Protein AF-A0A8H7LQS1-F1 (afdb_monomer_lite)

Structure (mmCIF, N/CA/C/O backbone):
data_AF-A0A8H7LQS1-F1
#
_entry.id   AF-A0A8H7LQS1-F1
#
loop_
_atom_site.group_PDB
_atom_site.id
_atom_site.type_symbol
_atom_site.label_atom_id
_atom_site.label_alt_id
_atom_site.label_comp_id
_atom_site.label_asym_id
_atom_site.label_entity_id
_atom_site.label_seq_id
_atom_site.pdbx_PDB_ins_code
_atom_site.Cartn_x
_atom_site.Cartn_y
_atom_site.Cartn_z
_atom_site.occupancy
_atom_site.B_iso_or_equiv
_atom_site.auth_seq_id
_atom_site.auth_comp_id
_atom_site.auth_asym_id
_atom_site.auth_atom_id
_atom_site.pdbx_PDB_model_num
ATOM 1 N N . MET A 1 1 ? 7.421 11.935 -12.162 1.00 39.06 1 MET A N 1
ATOM 2 C CA . MET A 1 1 ? 8.265 10.847 -12.706 1.00 39.06 1 MET A CA 1
ATOM 3 C C . MET A 1 1 ? 9.188 10.389 -11.593 1.00 39.06 1 MET A C 1
ATOM 5 O O . MET A 1 1 ? 10.103 11.119 -11.240 1.00 39.06 1 MET A O 1
ATOM 9 N N . SER A 1 2 ? 8.884 9.274 -10.930 1.00 47.22 2 SER A N 1
ATOM 10 C CA . SER A 1 2 ? 9.650 8.877 -9.751 1.00 47.22 2 SER A CA 1
ATOM 11 C C . SER A 1 2 ? 11.017 8.318 -10.162 1.00 47.22 2 SER A C 1
ATOM 13 O O . SER A 1 2 ? 11.122 7.217 -10.706 1.00 47.22 2 SER A O 1
ATOM 15 N N . ILE A 1 3 ? 12.066 9.078 -9.827 1.00 64.94 3 ILE A N 1
ATOM 16 C CA . ILE A 1 3 ? 13.498 8.713 -9.895 1.00 64.94 3 ILE A CA 1
ATOM 17 C C . ILE A 1 3 ? 13.810 7.505 -8.979 1.00 64.94 3 ILE A C 1
ATOM 19 O O . ILE A 1 3 ? 14.935 7.027 -8.903 1.00 64.94 3 ILE A O 1
ATOM 23 N N . ILE A 1 4 ? 12.797 6.974 -8.284 1.00 75.31 4 ILE A N 1
ATOM 24 C CA . ILE A 1 4 ? 12.916 5.848 -7.370 1.00 75.31 4 ILE A CA 1
ATOM 25 C C . ILE A 1 4 ? 13.538 4.654 -8.095 1.00 75.31 4 ILE A C 1
ATOM 27 O O . ILE A 1 4 ? 13.058 4.212 -9.150 1.00 75.31 4 ILE A O 1
ATOM 31 N N . SER A 1 5 ? 14.613 4.151 -7.496 1.00 84.31 5 SER A N 1
ATOM 32 C CA . SER A 1 5 ? 15.393 3.044 -8.016 1.00 84.31 5 SER A CA 1
ATOM 33 C C . SER A 1 5 ? 14.578 1.738 -8.032 1.00 84.31 5 SER A C 1
ATOM 35 O O . SER A 1 5 ? 13.686 1.545 -7.198 1.00 84.31 5 SER A O 1
ATOM 37 N N . PRO A 1 6 ? 14.866 0.814 -8.966 1.00 84.62 6 PRO A N 1
ATOM 38 C CA . PRO A 1 6 ? 14.280 -0.527 -8.981 1.00 84.62 6 PRO A CA 1
ATOM 39 C C . PRO A 1 6 ? 14.417 -1.267 -7.642 1.00 84.62 6 PRO A C 1
ATOM 41 O O . PRO A 1 6 ? 13.468 -1.905 -7.196 1.00 84.62 6 PRO A O 1
ATOM 44 N N . GLN A 1 7 ? 15.553 -1.111 -6.953 1.00 87.94 7 GLN A N 1
ATOM 45 C CA . GLN A 1 7 ? 15.808 -1.733 -5.650 1.00 87.94 7 GLN A CA 1
ATOM 46 C C . GLN A 1 7 ? 14.856 -1.218 -4.570 1.00 87.94 7 GLN A C 1
ATOM 48 O O . GLN A 1 7 ? 14.341 -2.003 -3.779 1.00 87.94 7 GLN A O 1
ATOM 53 N N . ALA A 1 8 ? 14.590 0.091 -4.545 1.00 88.88 8 ALA A N 1
ATOM 54 C CA . ALA A 1 8 ? 13.647 0.668 -3.592 1.00 88.88 8 ALA A CA 1
ATOM 55 C C . ALA A 1 8 ? 12.218 0.157 -3.838 1.00 88.88 8 ALA A C 1
ATOM 57 O O . ALA A 1 8 ? 11.484 -0.110 -2.891 1.00 88.88 8 ALA A O 1
ATOM 58 N N . MET A 1 9 ? 11.840 -0.049 -5.103 1.00 88.81 9 MET A N 1
ATOM 59 C CA . MET A 1 9 ? 10.542 -0.635 -5.456 1.00 88.81 9 MET A CA 1
ATOM 60 C C . MET A 1 9 ? 10.454 -2.118 -5.087 1.00 88.81 9 MET A C 1
ATOM 62 O O . MET A 1 9 ? 9.400 -2.564 -4.644 1.00 88.81 9 MET A O 1
ATOM 66 N N . LEU A 1 10 ? 11.555 -2.870 -5.195 1.00 90.06 10 LEU A N 1
ATOM 67 C CA . LEU A 1 10 ? 11.621 -4.260 -4.734 1.00 90.06 10 LEU A CA 1
ATOM 68 C C . LEU A 1 10 ? 11.495 -4.370 -3.214 1.00 90.06 10 LEU A C 1
ATOM 70 O O . LEU A 1 10 ? 10.744 -5.207 -2.712 1.00 90.06 10 LEU A O 1
ATOM 74 N N . LEU A 1 11 ? 12.221 -3.520 -2.483 1.00 93.19 11 LEU A N 1
ATOM 75 C CA . LEU A 1 11 ? 12.114 -3.438 -1.030 1.00 93.19 11 LEU A CA 1
ATOM 76 C C . LEU A 1 11 ? 10.668 -3.155 -0.632 1.00 93.19 11 LEU A C 1
ATOM 78 O O . LEU A 1 11 ? 10.112 -3.849 0.215 1.00 93.19 11 LEU A O 1
ATOM 82 N N . TRP A 1 12 ? 10.041 -2.186 -1.293 1.00 92.12 12 TRP A N 1
ATOM 83 C CA . TRP A 1 12 ? 8.663 -1.834 -1.010 1.00 92.12 12 TRP A CA 1
ATOM 84 C C . TRP A 1 12 ? 7.689 -2.975 -1.320 1.00 92.12 12 TRP A C 1
ATOM 86 O O . TRP A 1 12 ? 6.880 -3.320 -0.466 1.00 92.12 12 TRP A O 1
ATOM 96 N N . ALA A 1 13 ? 7.846 -3.656 -2.457 1.00 93.31 13 ALA A N 1
ATOM 97 C CA . ALA A 1 13 ? 7.068 -4.852 -2.779 1.00 93.31 13 ALA A CA 1
ATOM 98 C C . ALA A 1 13 ? 7.235 -5.965 -1.728 1.00 93.31 13 ALA A C 1
ATOM 100 O O . ALA A 1 13 ? 6.267 -6.641 -1.376 1.00 93.31 13 ALA A O 1
ATOM 101 N N . THR A 1 14 ? 8.444 -6.135 -1.189 1.00 94.06 14 THR A N 1
ATOM 102 C CA . THR A 1 14 ? 8.754 -7.152 -0.170 1.00 94.06 14 THR A CA 1
ATOM 103 C C . THR A 1 14 ? 8.103 -6.813 1.170 1.00 94.06 14 THR A C 1
ATOM 105 O O . THR A 1 14 ? 7.466 -7.671 1.786 1.00 94.06 14 THR A O 1
ATOM 108 N N . LEU A 1 15 ? 8.211 -5.554 1.606 1.00 93.19 15 LEU A N 1
ATOM 109 C CA . LEU A 1 15 ? 7.576 -5.060 2.829 1.00 93.19 15 LEU A CA 1
ATOM 110 C C . LEU A 1 15 ? 6.050 -5.160 2.738 1.00 93.19 15 LEU A C 1
ATOM 112 O O . LEU A 1 15 ? 5.424 -5.721 3.636 1.00 93.19 15 LEU A O 1
ATOM 116 N N . SER A 1 16 ? 5.453 -4.713 1.631 1.00 92.81 16 SER A N 1
ATOM 117 C CA . SER A 1 16 ? 4.006 -4.806 1.411 1.00 92.81 16 SER A CA 1
ATOM 118 C C . SER A 1 16 ? 3.518 -6.256 1.348 1.00 92.81 16 SER A C 1
ATOM 120 O O . SER A 1 16 ? 2.480 -6.580 1.922 1.00 92.81 16 SER A O 1
ATOM 122 N N . SER A 1 17 ? 4.272 -7.155 0.709 1.00 93.38 17 SER A N 1
ATOM 123 C CA . SER A 1 17 ? 3.919 -8.582 0.661 1.00 93.38 17 SER A CA 1
ATOM 124 C C . SER A 1 17 ? 3.991 -9.230 2.045 1.00 93.38 17 SER A C 1
ATOM 126 O O . SER A 1 17 ? 3.116 -10.012 2.414 1.00 93.38 17 SER A O 1
ATOM 128 N N . THR A 1 18 ? 4.996 -8.866 2.843 1.00 93.19 18 THR A N 1
ATOM 129 C CA . THR A 1 18 ? 5.129 -9.337 4.229 1.00 93.19 18 THR A CA 1
ATOM 130 C C . THR A 1 18 ? 3.977 -8.823 5.092 1.00 93.19 18 THR A C 1
ATOM 132 O O . THR A 1 18 ? 3.406 -9.594 5.862 1.00 93.19 18 THR A O 1
ATOM 135 N N . LEU A 1 19 ? 3.573 -7.559 4.914 1.00 90.50 19 LEU A N 1
ATOM 136 C CA . LEU A 1 19 ? 2.414 -6.975 5.591 1.00 90.50 19 LEU A CA 1
ATOM 137 C C . LEU A 1 19 ? 1.115 -7.709 5.233 1.00 90.50 19 LEU A C 1
ATOM 139 O O . LEU A 1 19 ? 0.310 -7.983 6.119 1.00 90.50 19 LEU A O 1
ATOM 143 N N . LEU A 1 20 ? 0.924 -8.082 3.965 1.00 91.62 20 LEU A N 1
ATOM 144 C CA . LEU A 1 20 ? -0.235 -8.869 3.538 1.00 91.62 20 LEU A CA 1
ATOM 145 C C . LEU A 1 20 ? -0.258 -10.255 4.195 1.00 91.62 20 LEU A C 1
ATOM 147 O O . LEU A 1 20 ? -1.299 -10.681 4.694 1.00 91.62 20 LEU A O 1
ATOM 151 N N . LEU A 1 21 ? 0.882 -10.951 4.228 1.00 93.00 21 LEU A N 1
ATOM 152 C CA . LEU A 1 21 ? 0.992 -12.252 4.895 1.00 93.00 21 LEU A CA 1
ATOM 153 C C . LEU A 1 21 ? 0.711 -12.137 6.394 1.00 93.00 21 LEU A C 1
ATOM 155 O O . LEU A 1 21 ? -0.066 -12.924 6.938 1.00 93.00 21 LEU A O 1
ATOM 159 N N . PHE A 1 22 ? 1.294 -11.127 7.041 1.00 91.81 22 PHE A N 1
ATOM 160 C CA . PHE A 1 22 ? 1.037 -10.819 8.441 1.00 91.81 22 PHE A CA 1
ATOM 161 C C . PHE A 1 22 ? -0.450 -10.550 8.687 1.00 91.81 22 PHE A C 1
ATOM 163 O O . PHE A 1 22 ? -1.022 -11.145 9.596 1.00 91.81 22 PHE A O 1
ATOM 170 N N . LEU A 1 23 ? -1.095 -9.729 7.852 1.00 88.88 23 LEU A N 1
ATOM 171 C CA . LEU A 1 23 ? -2.518 -9.408 7.953 1.00 88.88 23 LEU A CA 1
ATOM 172 C C . LEU A 1 23 ? -3.378 -10.675 7.848 1.00 88.88 23 LEU A C 1
ATOM 174 O O . LEU A 1 23 ? -4.197 -10.940 8.726 1.00 88.88 23 LEU A O 1
ATOM 178 N N . VAL A 1 24 ? -3.164 -11.499 6.819 1.00 88.94 24 VAL A N 1
ATOM 179 C CA . VAL A 1 24 ? -3.919 -12.750 6.624 1.00 88.94 24 VAL A CA 1
ATOM 180 C C . VAL A 1 24 ? -3.724 -13.700 7.807 1.00 88.94 24 VAL A C 1
ATOM 182 O O . VAL A 1 24 ? -4.696 -14.263 8.321 1.00 88.94 24 VAL A O 1
ATOM 185 N N . GLN A 1 25 ? -2.486 -13.858 8.278 1.00 90.31 25 GLN A N 1
ATOM 186 C CA . GLN A 1 25 ? -2.182 -14.695 9.434 1.00 90.31 25 GLN A CA 1
ATOM 187 C C . GLN A 1 25 ? -2.828 -14.154 10.714 1.00 90.31 25 GLN A C 1
ATOM 189 O O . GLN A 1 25 ? -3.385 -14.935 11.491 1.00 90.31 25 GLN A O 1
ATOM 194 N N . HIS A 1 26 ? -2.775 -12.840 10.928 1.00 87.69 26 HIS A N 1
ATOM 195 C CA . HIS A 1 26 ? -3.375 -12.166 12.071 1.00 87.69 26 HIS A CA 1
ATOM 196 C C . HIS A 1 26 ? -4.894 -12.372 12.085 1.00 87.69 26 HIS A C 1
ATOM 198 O O . HIS A 1 26 ? -5.432 -12.861 13.079 1.00 87.69 26 HIS A O 1
ATOM 204 N N . LEU A 1 27 ? -5.576 -12.128 10.960 1.00 85.75 27 LEU A N 1
ATOM 205 C CA . LEU A 1 27 ? -7.021 -12.347 10.834 1.00 85.75 27 LEU A CA 1
ATOM 206 C C . LEU A 1 27 ? -7.410 -13.807 11.079 1.00 85.75 27 LEU A C 1
ATOM 208 O O . LEU A 1 27 ? -8.415 -14.080 11.738 1.00 85.75 27 LEU A O 1
ATOM 212 N N . TYR A 1 28 ? -6.621 -14.755 10.570 1.00 85.25 28 TYR A N 1
ATOM 213 C CA . TYR A 1 28 ? -6.907 -16.172 10.761 1.00 85.25 28 TYR A CA 1
ATOM 214 C C . TYR A 1 28 ? -6.702 -16.624 12.213 1.00 85.25 28 TYR A C 1
ATOM 216 O O . TYR A 1 28 ? -7.518 -17.384 12.740 1.00 85.25 28 TYR A O 1
ATOM 224 N N . ARG A 1 29 ? -5.621 -16.181 12.867 1.00 85.00 29 ARG A N 1
ATOM 225 C CA . ARG A 1 29 ? -5.261 -16.622 14.224 1.00 85.00 29 ARG A CA 1
ATOM 226 C C . ARG A 1 29 ? -6.078 -15.938 15.315 1.00 85.00 29 ARG A C 1
ATOM 228 O O . ARG A 1 29 ? -6.489 -16.632 16.239 1.00 85.00 29 ARG A O 1
ATOM 235 N N . TYR A 1 30 ? -6.312 -14.632 15.210 1.00 80.38 30 TYR A N 1
ATOM 236 C CA . TYR A 1 30 ? -7.010 -13.866 16.247 1.00 80.38 30 TYR A CA 1
ATOM 237 C C . TYR A 1 30 ? -8.525 -13.858 16.058 1.00 80.38 30 TYR A C 1
ATOM 239 O O . TYR A 1 30 ? -9.256 -14.043 17.025 1.00 80.38 30 TYR A O 1
ATOM 247 N N . ASP A 1 31 ? -9.003 -13.681 14.824 1.00 72.69 31 ASP A N 1
ATOM 248 C CA . ASP A 1 31 ? -10.430 -13.453 14.567 1.00 72.69 31 ASP A CA 1
ATOM 249 C C . ASP A 1 31 ? -11.109 -14.629 13.846 1.00 72.69 31 ASP A C 1
ATOM 251 O O . ASP A 1 31 ? -12.330 -14.671 13.736 1.00 72.69 31 ASP A O 1
ATOM 255 N N . ARG A 1 32 ? -10.350 -15.615 13.333 1.00 78.50 32 ARG A N 1
ATOM 256 C CA . ARG A 1 32 ? -10.873 -16.758 12.545 1.00 78.50 32 ARG A CA 1
ATOM 257 C C . ARG A 1 32 ? -11.860 -16.307 11.453 1.00 78.50 32 ARG A C 1
ATOM 259 O O . ARG A 1 32 ? -12.849 -16.992 11.183 1.00 78.50 32 ARG A O 1
ATOM 266 N N . PHE A 1 33 ? -11.603 -15.135 10.865 1.00 74.81 33 PHE A N 1
ATOM 267 C CA . PHE A 1 33 ? -12.473 -14.440 9.905 1.00 74.81 33 PHE A CA 1
ATOM 268 C C . PHE A 1 33 ? -13.908 -14.140 10.400 1.00 74.81 33 PHE A C 1
ATOM 270 O O . PHE A 1 33 ? -14.801 -13.880 9.593 1.00 74.81 33 PHE A O 1
ATOM 277 N N . GLN A 1 34 ? -14.169 -14.147 11.711 1.00 68.19 34 GLN A N 1
ATOM 278 C CA . GLN A 1 34 ? -15.486 -13.828 12.275 1.00 68.19 34 GLN A CA 1
ATOM 279 C C . GLN A 1 34 ? -15.824 -12.336 12.135 1.00 68.19 34 GLN A C 1
ATOM 281 O O . GLN A 1 34 ? -16.985 -12.002 11.900 1.00 68.19 34 GLN A O 1
ATOM 286 N N . CYS A 1 35 ? -14.828 -11.446 12.181 1.00 66.50 35 CYS A N 1
ATOM 287 C CA . CYS A 1 35 ? -14.974 -10.011 11.901 1.00 66.50 35 CYS A CA 1
ATOM 288 C C . CYS A 1 35 ? -15.424 -9.664 10.471 1.00 66.50 35 CYS A C 1
ATOM 290 O O . CYS A 1 35 ? -16.032 -8.612 10.272 1.00 66.50 35 CYS A O 1
ATOM 292 N N . LEU A 1 36 ? -15.209 -10.558 9.498 1.00 66.62 36 LEU A N 1
ATOM 293 C CA . LEU A 1 36 ? -15.738 -10.433 8.131 1.00 66.62 36 LEU A CA 1
ATOM 294 C C . LEU A 1 36 ? -17.212 -10.847 8.021 1.00 66.62 36 LEU A C 1
ATOM 296 O O . LEU A 1 36 ? -17.888 -10.512 7.048 1.00 66.62 36 LEU A O 1
ATOM 300 N N . LYS A 1 37 ? -17.741 -11.594 8.996 1.00 68.06 37 LYS A N 1
ATOM 301 C CA . LYS A 1 37 ? -19.108 -12.110 8.932 1.00 68.06 37 LYS A CA 1
ATOM 302 C C . LYS A 1 37 ? -20.102 -11.009 9.302 1.00 68.06 37 LYS A C 1
ATOM 304 O O . LYS A 1 37 ? -20.157 -10.539 10.439 1.00 68.06 37 LYS A O 1
ATOM 309 N N . TRP A 1 38 ? -20.941 -10.621 8.344 1.00 59.59 38 TRP A N 1
ATOM 310 C CA . TRP A 1 38 ? -21.991 -9.624 8.546 1.00 59.59 38 TRP A CA 1
ATOM 311 C C . TRP A 1 38 ? -23.094 -10.158 9.481 1.00 59.59 38 TRP A C 1
ATOM 313 O O . TRP A 1 38 ? -24.030 -10.828 9.052 1.00 59.59 38 TRP A O 1
ATOM 323 N N . ARG A 1 39 ? -22.982 -9.889 10.789 1.00 58.59 39 ARG A N 1
ATOM 324 C CA . ARG A 1 39 ? -24.058 -10.092 11.783 1.00 58.59 39 ARG A CA 1
ATOM 325 C C . ARG A 1 39 ? -24.613 -8.731 12.215 1.00 58.59 39 ARG A C 1
ATOM 327 O O . ARG A 1 39 ? -23.847 -7.861 12.623 1.00 58.59 39 ARG A O 1
ATOM 334 N N . GLY A 1 40 ? -25.918 -8.523 12.075 1.00 52.47 40 GLY A N 1
ATOM 335 C CA . GLY A 1 40 ? -26.589 -7.213 12.063 1.00 52.47 40 GLY A CA 1
ATOM 336 C C . GLY A 1 40 ? -26.699 -6.430 13.380 1.00 52.47 40 GLY A C 1
ATOM 337 O O . GLY A 1 40 ? -27.744 -5.839 13.610 1.00 52.47 40 GLY A O 1
ATOM 338 N N . SER A 1 41 ? -25.672 -6.389 14.235 1.00 51.25 41 SER A N 1
ATOM 339 C CA . SER A 1 41 ? -25.669 -5.486 15.399 1.00 51.25 41 SER A CA 1
ATOM 340 C C . SER A 1 41 ? -25.003 -4.151 15.046 1.00 51.25 41 SER A C 1
ATOM 342 O O . SER A 1 41 ? -23.864 -4.139 14.568 1.00 51.25 41 SER A O 1
ATOM 344 N N . SER A 1 42 ? -25.716 -3.039 15.253 1.00 53.72 42 SER A N 1
ATOM 345 C CA . SER A 1 42 ? -25.312 -1.668 14.888 1.00 53.72 42 SER A CA 1
ATOM 346 C C . SER A 1 42 ? -24.035 -1.186 15.584 1.00 53.72 42 SER A C 1
ATOM 348 O O . SER A 1 42 ? -23.369 -0.288 15.083 1.00 53.72 42 SER A O 1
ATOM 350 N N . ASP A 1 43 ? -23.662 -1.822 16.692 1.00 52.59 43 ASP A N 1
ATOM 351 C CA . ASP A 1 43 ? -22.528 -1.447 17.545 1.00 52.59 43 ASP A CA 1
ATOM 352 C C . ASP A 1 43 ? -21.151 -1.833 16.952 1.00 52.59 43 ASP A C 1
ATOM 354 O O . ASP A 1 43 ? -20.103 -1.388 17.406 1.00 52.59 43 ASP A O 1
ATOM 358 N N . GLY A 1 44 ? -21.132 -2.651 15.888 1.00 58.41 44 GLY A N 1
ATOM 359 C CA . GLY A 1 44 ? -19.903 -3.156 15.257 1.00 58.41 44 GLY A CA 1
ATOM 360 C C . GLY A 1 44 ? -19.515 -2.504 13.925 1.00 58.41 44 GLY A C 1
ATOM 361 O O . GLY A 1 44 ? -18.535 -2.930 13.313 1.00 58.41 44 GLY A O 1
ATOM 362 N N . GLY A 1 45 ? -20.277 -1.523 13.431 1.00 64.38 45 GLY A N 1
ATOM 363 C CA . GLY A 1 45 ? -20.071 -0.941 12.095 1.00 64.38 45 GLY A CA 1
ATOM 364 C C . GLY A 1 45 ? -18.705 -0.268 11.920 1.00 64.38 45 GLY A C 1
ATOM 365 O O . GLY A 1 45 ? -18.048 -0.455 10.898 1.00 64.38 45 GLY A O 1
ATOM 366 N N . PHE A 1 46 ? -18.241 0.436 12.952 1.00 66.19 46 PHE A N 1
ATOM 367 C CA . PHE A 1 46 ? -16.966 1.155 12.955 1.00 66.19 46 PHE A CA 1
ATOM 368 C C . PHE A 1 46 ? -15.751 0.221 12.870 1.00 66.19 46 PHE A C 1
ATOM 370 O O . PHE A 1 46 ? -14.935 0.328 11.957 1.00 66.19 46 PHE A O 1
ATOM 377 N N . LYS A 1 47 ? -15.693 -0.786 13.751 1.00 69.56 47 LYS A N 1
ATOM 378 C CA . LYS A 1 47 ? -14.632 -1.806 13.744 1.00 69.56 47 LYS A CA 1
ATOM 379 C C . LYS A 1 47 ? -14.560 -2.546 12.401 1.00 69.56 47 LYS A C 1
ATOM 381 O O . LYS A 1 47 ? -13.481 -2.907 11.933 1.00 69.56 47 LYS A O 1
ATOM 386 N N . ARG A 1 48 ? -15.712 -2.749 11.755 1.00 73.31 48 ARG A N 1
ATOM 387 C CA . ARG A 1 48 ? -15.801 -3.366 10.425 1.00 73.31 48 ARG A CA 1
ATOM 388 C C . ARG A 1 48 ? -15.288 -2.454 9.325 1.00 73.31 48 ARG A C 1
ATOM 390 O O . ARG A 1 48 ? -14.552 -2.940 8.478 1.00 73.31 48 ARG A O 1
ATOM 397 N N . PHE A 1 49 ? -15.649 -1.172 9.336 1.00 77.00 49 PHE A N 1
ATOM 398 C CA . PHE A 1 49 ? -15.142 -0.203 8.363 1.00 77.00 49 PHE A CA 1
ATOM 399 C C . PHE A 1 49 ? -13.609 -0.184 8.353 1.00 77.00 49 PHE A C 1
ATOM 401 O O . PHE A 1 49 ? -13.013 -0.347 7.292 1.00 77.00 49 PHE A O 1
ATOM 408 N N . MET A 1 50 ? -12.994 -0.129 9.538 1.00 79.62 50 MET A N 1
ATOM 409 C CA . MET A 1 50 ? -11.539 -0.214 9.699 1.00 79.62 50 MET A CA 1
ATOM 410 C C . MET A 1 50 ? -10.976 -1.549 9.196 1.00 79.62 50 MET A C 1
ATOM 412 O O . MET A 1 50 ? -9.978 -1.599 8.491 1.00 79.62 50 MET A O 1
ATOM 416 N N . THR A 1 51 ? -11.637 -2.667 9.496 1.00 82.19 51 THR A N 1
ATOM 417 C CA . THR A 1 51 ? -11.170 -3.980 9.019 1.00 82.19 51 THR A CA 1
ATOM 418 C C . THR A 1 51 ? -11.231 -4.079 7.487 1.00 82.19 51 THR A C 1
ATOM 420 O O . THR A 1 51 ? -10.295 -4.567 6.855 1.00 82.19 51 THR A O 1
ATOM 423 N N . TYR A 1 52 ? -12.309 -3.592 6.868 1.00 83.75 52 TYR A N 1
ATOM 424 C CA . TYR A 1 52 ? -12.463 -3.602 5.413 1.00 83.75 52 TYR A CA 1
ATOM 425 C C . TYR A 1 52 ? -11.501 -2.644 4.712 1.00 83.75 52 TYR A C 1
ATOM 427 O O . TYR A 1 52 ? -10.999 -3.000 3.645 1.00 83.75 52 TYR A O 1
ATOM 435 N N . SER A 1 53 ? -11.205 -1.475 5.296 1.00 85.06 53 SER A N 1
ATOM 436 C CA . SER A 1 53 ? -10.227 -0.548 4.718 1.00 85.06 53 SER A CA 1
ATOM 437 C C . SER A 1 53 ? -8.853 -1.209 4.605 1.00 85.06 53 SER A C 1
ATOM 439 O O . SER A 1 53 ? -8.271 -1.143 3.526 1.00 85.06 53 SER A O 1
ATOM 441 N N . TYR A 1 54 ? -8.392 -1.942 5.628 1.00 85.31 54 TYR A N 1
ATOM 442 C CA . TYR A 1 54 ? -7.120 -2.682 5.588 1.00 85.31 54 TYR A CA 1
ATOM 443 C C . TYR A 1 54 ? -7.133 -3.897 4.653 1.00 85.31 54 TYR A C 1
ATOM 445 O O . TYR A 1 54 ? -6.166 -4.129 3.926 1.00 85.31 54 TYR A O 1
ATOM 453 N N . ILE A 1 55 ? -8.224 -4.673 4.630 1.00 87.88 55 ILE A N 1
ATOM 454 C CA . ILE A 1 55 ? -8.350 -5.831 3.723 1.00 87.88 55 ILE A CA 1
ATOM 455 C C . ILE A 1 55 ? -8.327 -5.39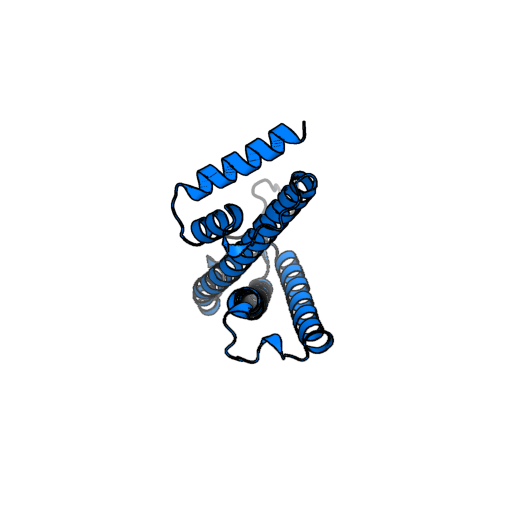5 2.256 1.00 87.88 55 ILE A C 1
ATOM 457 O O . ILE A 1 55 ? -7.881 -6.159 1.406 1.00 87.88 55 ILE A O 1
ATOM 461 N N . ILE A 1 56 ? -8.802 -4.189 1.949 1.00 88.25 56 ILE A N 1
ATOM 462 C CA . ILE A 1 56 ? -8.813 -3.656 0.587 1.00 88.25 56 ILE A CA 1
ATOM 463 C C . ILE A 1 56 ? -7.500 -2.923 0.277 1.00 88.25 56 ILE A C 1
ATOM 465 O O . ILE A 1 56 ? -6.907 -3.169 -0.774 1.00 88.25 56 ILE A O 1
ATOM 469 N N . SER A 1 57 ? -7.011 -2.060 1.173 1.00 91.25 57 SER A N 1
ATOM 470 C CA . SER A 1 57 ? -5.821 -1.235 0.926 1.00 91.25 57 SER A CA 1
ATOM 471 C C . SER A 1 57 ? -4.552 -2.072 0.770 1.00 91.25 57 SER A C 1
ATOM 473 O O . SER A 1 57 ? -3.798 -1.860 -0.181 1.00 91.25 57 SER A O 1
ATOM 475 N N . VAL A 1 58 ? -4.331 -3.069 1.632 1.00 91.31 58 VAL A N 1
ATOM 476 C CA . VAL A 1 58 ? -3.074 -3.832 1.651 1.00 91.31 58 VAL A CA 1
ATOM 477 C C . VAL A 1 58 ? -2.860 -4.629 0.350 1.00 91.31 58 VAL A C 1
ATOM 479 O O . VAL A 1 58 ? -1.791 -4.490 -0.251 1.00 91.31 58 VAL A O 1
ATOM 482 N N . PRO A 1 59 ? -3.839 -5.389 -0.186 1.00 92.19 59 PRO A N 1
ATOM 483 C CA . PRO A 1 59 ? -3.698 -6.032 -1.495 1.00 92.19 59 PRO A CA 1
ATOM 484 C C . PRO A 1 59 ? -3.524 -5.052 -2.662 1.00 92.19 59 PRO A C 1
ATOM 486 O O . PRO A 1 59 ? -2.780 -5.350 -3.601 1.00 92.19 59 PRO A O 1
ATOM 489 N N . LEU A 1 60 ? -4.177 -3.884 -2.624 1.00 90.06 60 LEU A N 1
ATOM 490 C CA . LEU A 1 60 ? -4.010 -2.854 -3.656 1.00 90.06 60 LEU A CA 1
ATOM 491 C C . LEU A 1 60 ? -2.577 -2.286 -3.644 1.00 90.06 60 LEU A C 1
ATOM 493 O O . LEU A 1 60 ? -1.973 -2.143 -4.709 1.00 90.06 60 LEU A O 1
ATOM 497 N N . ILE A 1 61 ? -1.996 -2.043 -2.461 1.00 91.69 61 ILE A N 1
ATOM 498 C CA . ILE A 1 61 ? -0.595 -1.607 -2.305 1.00 91.69 61 ILE A CA 1
ATOM 499 C C . ILE A 1 61 ? 0.370 -2.688 -2.802 1.00 91.69 61 ILE A C 1
ATOM 501 O O . ILE A 1 61 ? 1.332 -2.374 -3.508 1.00 91.69 61 ILE A O 1
ATOM 505 N N . VAL A 1 62 ? 0.115 -3.965 -2.498 1.00 94.06 62 VAL A N 1
ATOM 506 C CA . VAL A 1 62 ? 0.916 -5.087 -3.023 1.00 94.06 62 VAL A CA 1
ATOM 507 C C . VAL A 1 62 ? 0.847 -5.133 -4.548 1.00 94.06 62 VAL A C 1
ATOM 509 O O . VAL A 1 62 ? 1.879 -5.201 -5.211 1.00 94.06 62 VAL A O 1
ATOM 512 N N . THR A 1 63 ? -0.353 -5.027 -5.119 1.00 93.31 63 THR A N 1
ATOM 513 C CA . THR A 1 63 ? -0.546 -5.042 -6.577 1.00 93.31 63 THR A CA 1
ATOM 514 C C . THR A 1 63 ? 0.220 -3.899 -7.243 1.00 93.31 63 THR A C 1
ATOM 516 O O . THR A 1 63 ? 0.936 -4.123 -8.221 1.00 93.31 63 THR A O 1
ATOM 519 N N . TYR A 1 64 ? 0.131 -2.688 -6.687 1.00 92.25 64 TYR A N 1
ATOM 520 C CA . TYR A 1 64 ? 0.866 -1.529 -7.186 1.00 92.25 64 TYR A CA 1
ATOM 521 C C . TYR A 1 64 ? 2.385 -1.712 -7.088 1.00 92.25 64 TYR A C 1
ATOM 523 O O . TYR A 1 64 ? 3.094 -1.537 -8.081 1.00 92.25 64 TYR A O 1
ATOM 531 N N . SER A 1 65 ? 2.888 -2.082 -5.910 1.00 92.19 65 SER A N 1
ATOM 532 C CA . SER A 1 65 ? 4.326 -2.204 -5.648 1.00 92.19 65 SER A CA 1
ATOM 533 C C . SER A 1 65 ? 4.977 -3.314 -6.478 1.00 92.19 65 SER A C 1
ATOM 535 O O . SER A 1 65 ? 6.018 -3.077 -7.092 1.00 92.19 65 SER A O 1
ATOM 537 N N . VAL A 1 66 ? 4.342 -4.486 -6.587 1.00 93.31 66 VAL A N 1
ATOM 538 C CA . VAL A 1 66 ? 4.830 -5.604 -7.410 1.00 93.31 66 VAL A CA 1
ATOM 539 C C . VAL A 1 66 ? 4.807 -5.243 -8.894 1.00 93.31 66 VAL A C 1
ATOM 541 O O . VAL A 1 66 ? 5.819 -5.421 -9.575 1.00 93.31 66 VAL A O 1
ATOM 544 N N . ALA A 1 67 ? 3.700 -4.690 -9.403 1.00 91.50 67 ALA A N 1
ATOM 545 C CA . ALA A 1 67 ? 3.605 -4.306 -10.811 1.00 91.50 67 ALA A CA 1
ATOM 546 C C . ALA A 1 67 ? 4.656 -3.245 -11.173 1.00 91.50 67 ALA A C 1
ATOM 548 O O . ALA A 1 67 ? 5.383 -3.397 -12.155 1.00 91.50 67 ALA A O 1
ATOM 549 N N . MET A 1 68 ? 4.808 -2.204 -10.350 1.00 87.81 68 MET A N 1
ATOM 550 C CA . MET A 1 68 ? 5.818 -1.164 -10.565 1.00 87.81 68 MET A CA 1
ATOM 551 C C . MET A 1 68 ? 7.250 -1.698 -10.469 1.00 87.81 68 MET A C 1
ATOM 553 O O . MET A 1 68 ? 8.103 -1.261 -11.247 1.00 87.81 68 MET A O 1
ATOM 557 N N . ALA A 1 69 ? 7.524 -2.642 -9.564 1.00 90.50 69 ALA A N 1
ATOM 558 C CA . ALA A 1 69 ? 8.826 -3.293 -9.473 1.00 90.50 69 ALA A CA 1
ATOM 559 C C . ALA A 1 69 ? 9.138 -4.074 -10.759 1.00 90.50 69 ALA A C 1
ATOM 561 O O . ALA A 1 69 ? 10.164 -3.812 -11.388 1.00 90.50 69 ALA A O 1
ATOM 562 N N . VAL A 1 70 ? 8.237 -4.957 -11.207 1.00 90.44 70 VAL A N 1
ATOM 563 C CA . VAL A 1 70 ? 8.428 -5.762 -12.428 1.00 90.44 70 VAL A CA 1
ATOM 564 C C . VAL A 1 70 ? 8.664 -4.871 -13.647 1.00 90.44 70 VAL A C 1
ATOM 566 O O . VAL A 1 70 ? 9.638 -5.074 -14.374 1.00 90.44 70 VAL A O 1
ATOM 569 N N . MET A 1 71 ? 7.834 -3.841 -13.841 1.00 88.25 71 MET A N 1
ATOM 570 C CA . MET A 1 71 ? 7.985 -2.919 -14.970 1.00 88.25 71 MET A CA 1
ATOM 571 C C . MET A 1 71 ? 9.330 -2.175 -14.939 1.00 88.25 71 MET A C 1
ATOM 573 O O . MET A 1 71 ? 9.970 -2.021 -15.978 1.00 88.25 71 MET A O 1
ATOM 577 N N . LYS A 1 72 ? 9.802 -1.756 -13.756 1.00 85.62 72 LYS A N 1
ATOM 578 C CA . LYS A 1 72 ? 11.102 -1.080 -13.606 1.00 85.62 72 LYS A CA 1
ATOM 579 C C . LYS A 1 72 ? 12.291 -2.010 -13.842 1.00 85.62 72 LYS A C 1
ATOM 581 O O . LYS A 1 72 ? 13.274 -1.570 -14.434 1.00 85.62 72 LYS A O 1
ATOM 586 N N . TYR A 1 73 ? 12.216 -3.274 -13.425 1.00 87.19 73 TYR A N 1
ATOM 587 C CA . TYR A 1 73 ? 13.267 -4.255 -13.724 1.00 87.19 73 TYR A CA 1
ATOM 588 C C . TYR A 1 73 ? 13.325 -4.606 -15.211 1.00 87.19 73 TYR A C 1
ATOM 590 O O . TYR A 1 73 ? 14.416 -4.774 -15.746 1.00 87.19 73 TYR A O 1
ATOM 598 N N . GLN A 1 74 ? 12.175 -4.662 -15.887 1.00 86.31 74 GLN A N 1
ATOM 599 C CA . GLN A 1 74 ? 12.119 -4.886 -17.334 1.00 86.31 74 GLN A CA 1
ATOM 600 C C . GLN A 1 74 ? 12.645 -3.690 -18.137 1.00 86.31 74 GLN A C 1
ATOM 602 O O . GLN A 1 74 ? 13.294 -3.886 -19.159 1.00 86.31 74 GLN A O 1
ATOM 607 N N . ALA A 1 75 ? 12.396 -2.460 -17.680 1.00 83.06 75 ALA A N 1
ATOM 608 C CA . ALA A 1 75 ? 12.893 -1.255 -18.342 1.00 83.06 75 ALA A CA 1
ATOM 609 C C . ALA A 1 75 ? 14.404 -1.024 -18.147 1.00 83.06 75 ALA A C 1
ATOM 611 O O . ALA A 1 75 ? 15.054 -0.420 -18.999 1.00 83.06 75 ALA A O 1
ATOM 612 N N . GLY A 1 76 ? 14.969 -1.501 -17.033 1.00 80.12 76 GLY A N 1
ATOM 613 C CA . GLY A 1 76 ? 16.398 -1.417 -16.749 1.00 80.12 76 GLY A CA 1
ATOM 614 C C . GLY A 1 76 ? 16.913 0.006 -16.494 1.00 80.12 76 GLY A C 1
ATOM 615 O O . GLY A 1 76 ? 16.178 0.923 -16.111 1.00 80.12 76 GLY A O 1
ATOM 616 N N . TYR A 1 77 ? 18.223 0.176 -16.673 1.00 81.94 77 TYR A N 1
ATOM 617 C CA . TYR A 1 77 ? 18.911 1.453 -16.506 1.00 81.94 77 TYR A CA 1
ATOM 618 C C . TYR A 1 77 ? 19.372 1.990 -17.848 1.00 81.94 77 TYR A C 1
ATOM 620 O O . TYR A 1 77 ? 19.897 1.248 -18.678 1.00 81.94 77 TYR A O 1
ATOM 628 N N . ILE A 1 78 ? 19.254 3.302 -18.014 1.00 80.19 78 ILE A N 1
ATOM 629 C CA . ILE A 1 78 ? 19.885 4.008 -19.121 1.00 80.19 78 ILE A CA 1
ATOM 630 C C . ILE A 1 78 ? 21.119 4.736 -18.611 1.00 80.19 78 ILE A C 1
ATOM 632 O O . ILE A 1 78 ? 21.175 5.204 -17.471 1.00 80.19 78 ILE A O 1
ATOM 636 N N . SER A 1 79 ? 22.144 4.783 -19.453 1.00 79.12 79 SER A N 1
ATOM 637 C CA . SER A 1 79 ? 23.445 5.297 -19.066 1.00 79.12 79 SER A CA 1
ATOM 638 C C . SER A 1 79 ? 23.879 6.389 -20.041 1.00 79.12 79 SER A C 1
ATOM 640 O O . SER A 1 79 ? 24.066 6.140 -21.232 1.00 79.12 79 SER A O 1
ATOM 642 N N . PHE A 1 80 ? 24.011 7.611 -19.533 1.00 79.44 80 PHE A N 1
ATOM 643 C CA . PHE A 1 80 ? 24.364 8.793 -20.313 1.00 79.44 80 PHE A CA 1
ATOM 644 C C . PHE A 1 80 ? 25.843 9.113 -20.154 1.00 79.44 80 PHE A C 1
ATOM 646 O O . PHE A 1 80 ? 26.371 9.080 -19.038 1.00 79.44 80 PHE A O 1
ATOM 653 N N . SER A 1 81 ? 26.510 9.443 -21.264 1.00 78.81 81 SER A N 1
ATOM 654 C CA . SER A 1 81 ? 27.879 9.957 -21.203 1.00 78.81 81 SER A CA 1
ATOM 655 C C . SER A 1 81 ? 27.896 11.221 -20.353 1.00 78.81 81 SER A C 1
ATOM 657 O O . SER A 1 81 ? 27.043 12.090 -20.523 1.00 78.81 81 SER A O 1
ATOM 659 N N . ASN A 1 82 ? 28.840 11.300 -19.419 1.00 77.19 82 ASN A N 1
ATOM 660 C CA . ASN A 1 82 ? 28.959 12.463 -18.558 1.00 77.19 82 ASN A CA 1
ATOM 661 C C . ASN A 1 82 ? 29.404 13.662 -19.424 1.00 77.19 82 ASN A C 1
ATOM 663 O O . ASN A 1 82 ? 30.439 13.548 -20.087 1.00 77.19 82 ASN A O 1
ATOM 667 N N . PRO A 1 83 ? 28.641 14.769 -19.480 1.00 77.50 83 PRO A N 1
ATOM 668 C CA . PRO A 1 83 ? 28.968 15.909 -20.340 1.00 77.50 83 PRO A CA 1
ATOM 669 C C . PRO A 1 83 ? 30.324 16.545 -19.999 1.00 77.50 83 PRO A C 1
ATOM 671 O O . PRO A 1 83 ? 30.978 17.066 -20.896 1.00 77.50 83 PRO A O 1
ATOM 674 N N . ASP A 1 84 ? 30.790 16.410 -18.753 1.00 79.88 84 ASP A N 1
ATOM 675 C CA . ASP A 1 84 ? 32.094 16.914 -18.304 1.00 79.88 84 ASP A CA 1
ATOM 676 C C . ASP A 1 84 ? 33.231 15.891 -18.485 1.00 79.88 84 ASP A C 1
ATOM 678 O O . ASP A 1 84 ? 34.387 16.156 -18.140 1.00 79.88 84 ASP A O 1
ATOM 682 N N . SER A 1 85 ? 32.933 14.696 -19.015 1.00 76.81 85 SER A N 1
ATOM 683 C CA . SER A 1 85 ? 33.978 13.720 -19.328 1.00 76.81 85 SER A CA 1
ATOM 684 C C . SER A 1 85 ? 34.818 14.214 -20.502 1.00 76.81 85 SER A C 1
ATOM 686 O O . SER A 1 85 ? 34.328 14.435 -21.608 1.00 76.81 85 SER A O 1
ATOM 688 N N . THR A 1 86 ? 36.112 14.379 -20.256 1.00 78.62 86 THR A N 1
ATOM 689 C CA . THR A 1 86 ? 37.111 14.702 -21.278 1.00 78.62 86 THR A CA 1
ATOM 690 C C . THR A 1 86 ? 38.096 13.539 -21.403 1.00 78.62 86 THR A C 1
ATOM 692 O O . THR A 1 86 ? 38.285 12.800 -20.434 1.00 78.62 86 THR A O 1
ATOM 695 N N . PRO A 1 87 ? 38.769 13.355 -22.556 1.00 78.69 87 PRO A N 1
ATOM 696 C CA . PRO A 1 87 ? 39.742 12.269 -22.742 1.00 78.69 87 PRO A CA 1
ATOM 697 C C . PRO A 1 87 ? 40.869 12.270 -21.696 1.00 78.69 87 PRO A C 1
ATOM 699 O O . PRO A 1 87 ? 41.431 11.227 -21.383 1.00 78.69 87 PRO A O 1
ATOM 702 N N . SER A 1 88 ? 41.180 13.442 -21.136 1.00 78.69 88 SER A N 1
ATOM 703 C CA . SER A 1 88 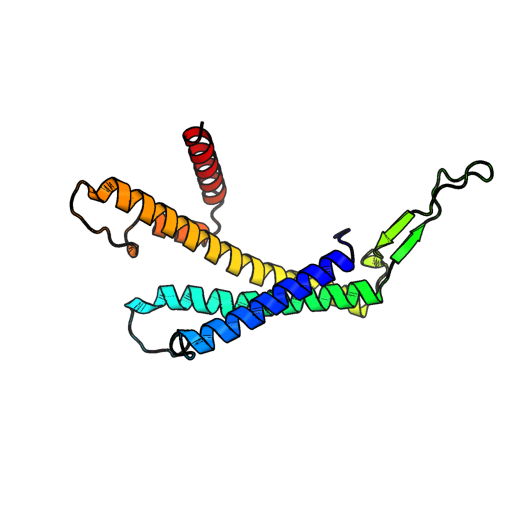? 42.178 13.649 -20.086 1.00 78.69 88 SER A CA 1
ATOM 704 C C . SER A 1 88 ? 41.664 13.377 -18.665 1.00 78.69 88 SER A C 1
ATOM 706 O O . SER A 1 88 ? 42.475 13.190 -17.758 1.00 78.69 88 SER A O 1
ATOM 708 N N . ARG A 1 89 ? 40.342 13.352 -18.441 1.00 78.19 89 ARG A N 1
ATOM 709 C CA . ARG A 1 89 ? 39.699 13.074 -17.143 1.00 78.19 89 ARG A CA 1
ATOM 710 C C . ARG A 1 89 ? 38.415 12.259 -17.361 1.00 78.19 89 ARG A C 1
ATOM 712 O O . ARG A 1 89 ? 37.328 12.838 -17.445 1.00 78.19 89 ARG A O 1
ATOM 719 N N . PRO A 1 90 ? 38.511 10.921 -17.456 1.00 77.38 90 PRO A N 1
ATOM 720 C CA . PRO A 1 90 ? 37.336 10.076 -17.604 1.00 77.38 90 PRO A CA 1
ATOM 721 C C . PRO A 1 90 ? 36.508 10.118 -16.316 1.00 77.38 90 PRO A C 1
ATOM 723 O O . PRO A 1 90 ? 36.928 9.631 -15.268 1.00 77.38 90 PRO A O 1
ATOM 726 N N . LEU A 1 91 ? 35.325 10.722 -16.398 1.00 82.00 91 LEU A N 1
ATOM 727 C CA . LEU A 1 91 ? 34.343 10.713 -15.319 1.00 82.00 91 LEU A CA 1
ATOM 728 C C . LEU A 1 91 ? 33.409 9.504 -15.457 1.00 82.00 91 LEU A C 1
ATOM 730 O O . LEU A 1 91 ? 33.148 9.050 -16.577 1.00 82.00 91 LEU A O 1
ATOM 734 N N . PRO A 1 92 ? 32.874 8.981 -14.339 1.00 81.44 92 PRO A N 1
ATOM 735 C CA . PRO A 1 92 ? 31.912 7.894 -14.385 1.00 81.44 92 PRO A CA 1
ATOM 736 C C . PRO A 1 92 ? 30.663 8.307 -15.170 1.00 81.44 92 PRO A C 1
ATOM 738 O O . PRO A 1 92 ? 30.188 9.445 -15.096 1.00 81.44 92 PRO A O 1
ATOM 741 N N . ARG A 1 93 ? 30.133 7.345 -15.928 1.00 79.00 93 ARG A N 1
ATOM 742 C CA . ARG A 1 93 ? 28.894 7.485 -16.693 1.00 79.00 93 ARG A CA 1
ATOM 743 C C . ARG A 1 93 ? 27.713 7.688 -15.741 1.00 79.00 93 ARG A C 1
ATOM 745 O O . ARG A 1 93 ? 27.628 7.018 -14.713 1.00 79.00 93 ARG A O 1
ATOM 752 N N . ILE A 1 94 ? 26.781 8.566 -16.099 1.00 79.12 94 ILE A N 1
ATOM 753 C CA . ILE A 1 94 ? 25.594 8.826 -15.281 1.00 79.12 94 ILE A CA 1
ATOM 754 C C . ILE A 1 94 ? 24.568 7.729 -15.577 1.00 79.12 94 ILE A C 1
ATOM 756 O O . ILE A 1 94 ? 24.053 7.640 -16.692 1.00 79.12 94 ILE A O 1
ATOM 760 N N . VAL A 1 95 ? 24.293 6.873 -14.592 1.00 77.75 95 VAL A N 1
ATOM 761 C CA . VAL A 1 95 ? 23.320 5.776 -14.699 1.00 77.75 95 VAL A CA 1
ATOM 762 C C . VAL A 1 95 ? 22.040 6.182 -13.979 1.00 77.75 95 VAL A C 1
ATOM 764 O O . VAL A 1 95 ? 22.050 6.415 -12.772 1.00 77.75 95 VAL A O 1
ATOM 767 N N . VAL A 1 96 ? 20.936 6.270 -14.716 1.00 80.25 96 VAL A N 1
ATOM 768 C CA . VAL A 1 96 ? 19.623 6.674 -14.192 1.00 80.25 96 VAL A CA 1
ATOM 769 C C . VAL A 1 96 ? 18.611 5.583 -14.548 1.00 80.25 96 VAL A C 1
ATOM 771 O O . VAL A 1 96 ? 18.709 4.994 -15.630 1.00 80.25 96 VAL A O 1
ATOM 774 N N . PRO A 1 97 ? 17.644 5.253 -13.670 1.00 77.56 97 PRO A N 1
ATOM 775 C CA . PRO A 1 97 ? 16.548 4.370 -14.054 1.00 77.56 97 PRO A CA 1
ATOM 776 C C . PRO A 1 97 ? 15.840 4.908 -15.302 1.00 77.56 97 PRO A C 1
ATOM 778 O O . PRO A 1 97 ? 15.602 6.114 -15.410 1.00 77.56 97 PRO A O 1
ATOM 781 N N . ALA A 1 98 ? 15.507 4.011 -16.233 1.00 79.69 98 ALA A N 1
ATOM 782 C CA . ALA A 1 98 ? 14.865 4.379 -17.488 1.00 79.69 98 ALA A CA 1
ATOM 783 C C . ALA A 1 98 ? 13.593 5.219 -17.227 1.00 79.69 98 ALA A C 1
ATOM 785 O O . ALA A 1 98 ? 12.719 4.775 -16.469 1.00 79.69 98 ALA A O 1
ATOM 786 N N . PRO A 1 99 ? 13.465 6.427 -17.811 1.00 79.00 99 PRO A N 1
ATOM 787 C CA . PRO A 1 99 ? 12.290 7.264 -17.642 1.00 79.00 99 PRO A CA 1
ATOM 788 C C . PRO A 1 99 ? 11.082 6.590 -18.290 1.00 79.00 99 PRO A C 1
ATOM 790 O O . PRO A 1 99 ? 11.208 5.877 -19.285 1.00 79.00 99 PRO A O 1
ATOM 793 N N . THR A 1 100 ? 9.891 6.859 -17.760 1.00 73.19 100 THR A N 1
ATOM 794 C CA . THR A 1 100 ? 8.643 6.209 -18.194 1.00 73.19 100 THR A CA 1
ATOM 795 C C . THR A 1 100 ? 8.329 6.397 -19.680 1.00 73.19 100 THR A C 1
ATOM 797 O O . THR A 1 100 ? 7.630 5.572 -20.247 1.00 73.19 100 THR A O 1
ATOM 800 N N . SER A 1 101 ? 8.863 7.438 -20.327 1.00 78.25 101 SER A N 1
ATOM 801 C CA . SER A 1 101 ? 8.727 7.680 -21.772 1.00 78.25 101 SER A CA 1
ATOM 802 C C . SER A 1 101 ? 9.507 6.696 -22.649 1.00 78.25 101 SER A C 1
ATOM 804 O O . SER A 1 101 ? 9.179 6.532 -23.818 1.00 78.25 101 SER A O 1
ATOM 806 N N . THR A 1 102 ? 10.538 6.049 -22.101 1.00 81.00 102 THR A N 1
ATOM 807 C CA . THR A 1 102 ? 11.371 5.064 -22.819 1.00 81.00 102 THR A CA 1
ATOM 808 C C . THR A 1 102 ? 10.863 3.632 -22.667 1.00 81.00 102 THR A C 1
ATOM 810 O O . THR A 1 102 ? 11.422 2.713 -23.258 1.00 81.00 102 THR A O 1
ATOM 813 N N . TRP A 1 103 ? 9.817 3.420 -21.865 1.00 84.31 103 TRP A N 1
ATOM 814 C CA . TRP A 1 103 ? 9.250 2.094 -21.632 1.00 84.31 103 TRP A CA 1
ATOM 815 C C . TRP A 1 103 ? 8.384 1.657 -22.821 1.00 84.31 103 TRP A C 1
ATOM 817 O O . TRP A 1 103 ? 7.864 2.517 -23.533 1.00 84.31 103 TRP A O 1
ATOM 827 N N . PRO A 1 104 ? 8.162 0.349 -23.029 1.00 84.69 104 PRO A N 1
ATOM 828 C CA . PRO A 1 104 ? 7.224 -0.132 -24.042 1.00 84.69 104 PRO A CA 1
ATOM 829 C C . PRO A 1 104 ? 5.820 0.463 -23.845 1.00 84.69 104 PRO A C 1
ATOM 831 O O . PRO A 1 104 ? 5.382 0.664 -22.710 1.00 84.69 104 PRO A O 1
ATOM 834 N N . GLU A 1 105 ? 5.081 0.712 -24.932 1.00 84.88 105 GLU A N 1
ATOM 835 C CA . GLU A 1 105 ? 3.747 1.340 -24.868 1.00 84.88 105 GLU A CA 1
ATOM 836 C C . GLU A 1 105 ? 2.761 0.595 -23.956 1.00 84.88 10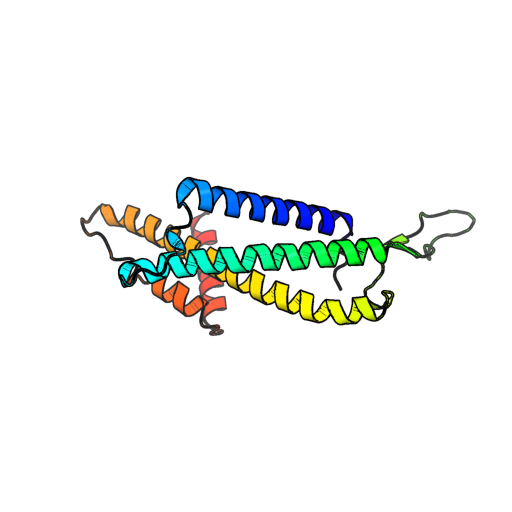5 GLU A C 1
ATOM 838 O O . GLU A 1 105 ? 1.918 1.217 -23.304 1.00 84.88 105 GLU A O 1
ATOM 843 N N . SER A 1 106 ? 2.870 -0.736 -23.881 1.00 83.88 106 SER A N 1
ATOM 844 C CA . SER A 1 106 ? 2.081 -1.571 -22.970 1.00 83.88 106 SER A CA 1
ATOM 845 C C . SER A 1 106 ? 2.264 -1.155 -21.512 1.00 83.88 106 SER A C 1
ATOM 847 O O . SER A 1 106 ? 1.291 -1.037 -20.771 1.00 83.88 106 SER A O 1
ATOM 849 N N . HIS A 1 107 ? 3.503 -0.881 -21.106 1.00 83.94 107 HIS A N 1
ATOM 850 C CA . HIS A 1 107 ? 3.852 -0.493 -19.743 1.00 83.94 107 HIS A CA 1
ATOM 851 C C . HIS A 1 107 ? 3.416 0.938 -19.460 1.00 83.94 107 HIS A C 1
ATOM 853 O O . HIS A 1 107 ? 2.865 1.202 -18.397 1.00 83.94 107 HIS A O 1
ATOM 859 N N . GLN A 1 108 ? 3.574 1.848 -20.424 1.00 84.62 108 GLN A N 1
ATOM 860 C CA . GLN A 1 108 ? 3.143 3.243 -20.277 1.00 84.62 108 GLN A CA 1
ATOM 861 C C . GLN A 1 108 ? 1.636 3.362 -20.011 1.00 84.62 108 GLN A C 1
ATOM 863 O O . GLN A 1 108 ? 1.222 4.128 -19.139 1.00 84.62 108 GLN A O 1
ATOM 868 N N . LYS A 1 109 ? 0.815 2.561 -20.705 1.00 87.19 109 LYS A N 1
ATOM 869 C CA . LYS A 1 109 ? -0.646 2.534 -20.513 1.00 87.19 109 LYS A CA 1
ATOM 870 C C . LYS A 1 109 ? -1.053 1.996 -19.137 1.00 87.19 109 LYS A C 1
ATOM 872 O O . LYS A 1 109 ? -2.068 2.430 -18.602 1.00 87.19 109 LYS A O 1
ATOM 877 N N . LEU A 1 110 ? -0.259 1.097 -18.549 1.00 86.31 110 LEU A N 1
ATOM 878 C CA . LEU A 1 110 ? -0.511 0.528 -17.219 1.00 86.31 110 LEU A CA 1
ATOM 879 C C . LEU A 1 110 ? -0.111 1.460 -16.069 1.00 86.31 110 LEU A C 1
ATOM 881 O O . LEU A 1 110 ? -0.636 1.322 -14.966 1.00 86.31 110 LEU A O 1
ATOM 885 N N . VAL A 1 111 ? 0.765 2.438 -16.306 1.00 86.75 111 VAL A N 1
ATOM 886 C CA . VAL A 1 111 ? 1.216 3.371 -15.261 1.00 86.75 111 VAL A CA 1
ATOM 887 C C . VAL A 1 111 ? 0.048 4.163 -14.664 1.00 86.75 111 VAL A C 1
ATOM 889 O O . VAL A 1 111 ? -0.070 4.254 -13.444 1.00 86.75 111 VAL A O 1
ATOM 892 N N . PHE A 1 112 ? -0.844 4.705 -15.496 1.00 86.06 112 PHE A N 1
ATOM 893 C CA . PHE A 1 112 ? -1.996 5.479 -15.024 1.00 86.06 112 PHE A CA 1
ATOM 894 C C . PHE A 1 112 ? -2.949 4.683 -14.108 1.00 86.06 112 PHE A C 1
ATOM 896 O O . PHE A 1 112 ? -3.163 5.120 -12.975 1.00 86.06 112 PHE A O 1
ATOM 903 N N . PRO A 1 113 ? -3.500 3.520 -14.515 1.00 89.31 113 PRO A N 1
ATOM 904 C CA . PRO A 1 113 ? -4.398 2.755 -13.652 1.00 89.31 113 PRO A CA 1
ATOM 905 C C . PRO A 1 113 ? -3.707 2.275 -12.371 1.00 89.31 113 PRO A C 1
ATOM 907 O O . PRO A 1 113 ? -4.334 2.257 -11.314 1.00 89.31 113 PRO A O 1
ATOM 910 N N . LEU A 1 114 ? -2.410 1.962 -12.422 1.00 86.75 114 LEU A N 1
ATOM 911 C CA . LEU A 1 114 ? -1.630 1.614 -11.234 1.00 86.75 114 LEU A CA 1
ATOM 912 C C . LEU A 1 114 ? -1.535 2.774 -10.236 1.00 86.75 114 LEU A C 1
ATOM 914 O O . LEU A 1 114 ? -1.701 2.557 -9.037 1.00 86.75 114 LEU A O 1
ATOM 918 N N . TYR A 1 115 ? -1.344 4.007 -10.708 1.00 86.50 115 TYR A N 1
ATOM 919 C CA . TYR A 1 115 ? -1.385 5.185 -9.840 1.00 86.50 115 TYR A CA 1
ATOM 920 C C . TYR A 1 115 ? -2.773 5.443 -9.248 1.00 86.50 115 TYR A C 1
ATOM 922 O O . TYR A 1 115 ? -2.859 5.874 -8.102 1.00 86.50 115 TYR A O 1
ATOM 930 N N . VAL A 1 116 ? -3.850 5.158 -9.984 1.00 88.25 116 VAL A N 1
ATOM 931 C CA . VAL A 1 116 ? -5.220 5.255 -9.450 1.00 88.25 116 VAL A CA 1
ATOM 932 C C . VAL A 1 116 ? -5.440 4.226 -8.340 1.00 88.25 116 VAL A C 1
ATOM 934 O O . VAL A 1 116 ? -5.920 4.581 -7.266 1.00 88.25 116 VAL A O 1
ATOM 937 N N . ILE A 1 117 ? -5.030 2.974 -8.565 1.00 87.31 117 ILE A N 1
ATOM 938 C CA . ILE A 1 117 ? -5.058 1.904 -7.556 1.00 87.31 117 ILE A CA 1
ATOM 939 C C . ILE A 1 117 ? -4.291 2.330 -6.302 1.00 87.31 117 ILE A C 1
ATOM 941 O O . ILE A 1 117 ? -4.813 2.219 -5.193 1.00 87.31 117 ILE A O 1
ATOM 945 N N . PHE A 1 118 ? -3.082 2.865 -6.480 1.00 87.44 118 PHE A N 1
ATOM 946 C CA . PHE A 1 118 ? -2.272 3.364 -5.376 1.00 87.44 118 PHE A CA 1
ATOM 947 C C . PHE A 1 118 ? -2.944 4.522 -4.638 1.00 87.44 118 PHE A C 1
ATOM 949 O O . PHE A 1 118 ? -2.983 4.511 -3.414 1.00 87.44 118 PHE A O 1
ATOM 956 N N . ALA A 1 119 ? -3.512 5.492 -5.357 1.00 87.00 119 ALA A N 1
ATOM 957 C CA . ALA A 1 119 ? -4.189 6.635 -4.752 1.00 87.00 119 ALA A CA 1
ATOM 958 C C . ALA A 1 119 ? -5.388 6.203 -3.896 1.00 87.00 119 ALA A C 1
ATOM 960 O O . ALA A 1 119 ? -5.554 6.702 -2.785 1.00 87.00 119 ALA A O 1
ATOM 961 N N . VAL A 1 120 ? -6.192 5.250 -4.377 1.00 85.12 120 VAL A N 1
ATOM 962 C CA . VAL A 1 120 ? -7.314 4.686 -3.610 1.00 85.12 120 VAL A CA 1
ATOM 963 C C . VAL A 1 120 ? -6.809 3.949 -2.371 1.00 85.12 120 VAL A C 1
ATOM 965 O O . VAL A 1 120 ? -7.327 4.16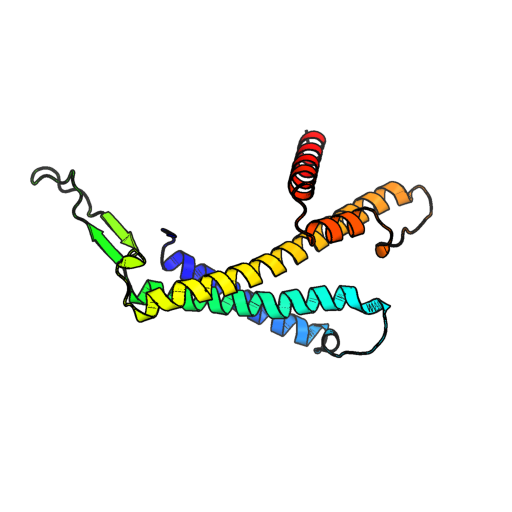3 -1.276 1.00 85.12 120 VAL A O 1
ATOM 968 N N . ALA A 1 121 ? -5.786 3.109 -2.525 1.00 86.44 121 ALA A N 1
ATOM 969 C CA . ALA A 1 121 ? -5.235 2.342 -1.416 1.00 86.44 121 ALA A CA 1
ATOM 970 C C . ALA A 1 121 ? -4.638 3.247 -0.329 1.00 86.44 121 ALA A C 1
ATOM 972 O O . ALA A 1 121 ? -4.943 3.083 0.850 1.00 86.44 121 ALA A O 1
ATOM 973 N N . TRP A 1 122 ? -3.865 4.251 -0.746 1.00 86.00 122 TRP A N 1
ATOM 974 C CA . TRP A 1 122 ? -3.260 5.243 0.134 1.00 86.00 122 TRP A CA 1
ATOM 975 C C . TRP A 1 122 ? -4.314 6.113 0.825 1.00 86.00 122 TRP A C 1
ATOM 977 O O . TRP A 1 122 ? -4.188 6.413 2.007 1.00 86.00 122 TRP A O 1
ATOM 987 N N . ALA A 1 123 ? -5.394 6.486 0.131 1.00 84.06 123 ALA A N 1
ATOM 988 C CA . ALA A 1 123 ? -6.491 7.232 0.744 1.00 84.06 123 ALA A CA 1
ATOM 989 C C . ALA A 1 123 ? -7.157 6.441 1.884 1.00 84.06 123 ALA A C 1
ATOM 991 O O . ALA A 1 123 ? -7.400 6.998 2.953 1.00 84.06 123 ALA A O 1
ATOM 992 N N . LEU A 1 124 ? -7.410 5.143 1.686 1.00 81.50 124 LEU A N 1
ATOM 993 C CA . LEU A 1 124 ? -7.964 4.269 2.729 1.00 81.50 124 LEU A CA 1
ATOM 994 C C . LEU A 1 124 ? -7.013 4.118 3.926 1.00 81.50 124 LEU A C 1
ATOM 996 O O . LEU A 1 124 ? -7.461 4.100 5.074 1.00 81.50 124 LEU A O 1
ATOM 1000 N N . GLU A 1 125 ? -5.709 4.037 3.669 1.00 86.00 125 GLU A N 1
ATOM 1001 C CA . GLU A 1 125 ? -4.677 3.957 4.706 1.00 86.00 125 GLU A CA 1
ATOM 1002 C C . GLU A 1 125 ? -4.596 5.253 5.529 1.00 86.00 125 GLU A C 1
ATOM 1004 O O . GLU A 1 125 ? -4.636 5.203 6.757 1.00 86.00 125 GLU A O 1
ATOM 1009 N N . ILE A 1 126 ? -4.615 6.422 4.879 1.00 83.38 126 ILE A N 1
ATOM 1010 C CA . ILE A 1 126 ? -4.630 7.728 5.560 1.00 83.38 126 ILE A CA 1
ATOM 1011 C C . ILE A 1 126 ? -5.886 7.913 6.416 1.00 83.38 126 ILE A C 1
ATOM 1013 O O . ILE A 1 126 ? -5.785 8.403 7.539 1.00 83.38 126 ILE A O 1
ATOM 1017 N N . VAL A 1 127 ? -7.063 7.501 5.933 1.00 82.75 127 VAL A N 1
ATOM 1018 C CA . VAL A 1 127 ? -8.304 7.553 6.732 1.00 82.75 127 VAL A CA 1
ATOM 1019 C C . VAL A 1 127 ? -8.196 6.679 7.982 1.00 82.75 127 VAL A C 1
ATOM 1021 O O . VAL A 1 127 ? -8.686 7.072 9.042 1.00 82.75 127 VAL A O 1
ATOM 1024 N N . SER A 1 128 ? -7.536 5.526 7.863 1.00 83.75 128 SER A N 1
ATOM 1025 C CA . SER A 1 128 ? -7.342 4.596 8.977 1.00 83.75 128 SER A CA 1
ATOM 1026 C C . SER A 1 128 ? -6.333 5.148 9.995 1.00 83.75 128 SER A C 1
ATOM 1028 O O . SER A 1 128 ? -6.602 5.141 11.190 1.00 83.75 128 SER A O 1
ATOM 1030 N N . HIS A 1 129 ? -5.223 5.742 9.545 1.00 83.19 129 HIS A N 1
ATOM 1031 C CA . HIS A 1 129 ? -4.274 6.417 10.441 1.00 83.19 129 HIS A CA 1
ATOM 1032 C C . HIS A 1 129 ? -4.860 7.655 11.124 1.00 83.19 129 HIS A C 1
ATOM 1034 O O . HIS A 1 129 ? -4.548 7.933 12.281 1.00 83.19 129 HIS A O 1
ATOM 1040 N N . LEU A 1 130 ? -5.709 8.410 10.421 1.00 81.69 130 LEU A N 1
ATOM 1041 C CA . LEU A 1 130 ? -6.397 9.553 11.010 1.00 81.69 130 LEU A CA 1
ATOM 1042 C C . LEU A 1 130 ? -7.371 9.111 12.110 1.00 81.69 130 LEU A C 1
ATOM 1044 O O . LEU A 1 130 ? -7.485 9.802 13.121 1.00 81.69 130 LEU A O 1
ATOM 1048 N N . GLU A 1 131 ? -8.062 7.985 11.915 1.00 83.19 131 GLU A N 1
ATOM 1049 C CA . GLU A 1 131 ? -8.919 7.383 12.941 1.00 83.19 131 GLU A CA 1
ATOM 1050 C C . GLU A 1 131 ? -8.107 7.028 14.182 1.00 83.19 131 GLU A C 1
ATOM 1052 O O . GLU A 1 131 ? -8.412 7.526 15.264 1.00 83.19 131 GLU A O 1
ATOM 1057 N N . GLU A 1 132 ? -7.032 6.259 13.997 1.00 82.44 132 GLU A N 1
ATOM 1058 C CA . GLU A 1 132 ? -6.164 5.812 15.083 1.00 82.44 132 GLU A CA 1
ATOM 1059 C C . GLU A 1 132 ? -5.591 7.008 15.861 1.00 82.44 132 GLU A C 1
ATOM 1061 O O . GLU A 1 132 ? -5.639 7.035 17.091 1.00 82.44 132 GLU A O 1
ATOM 1066 N N . LEU A 1 133 ? -5.126 8.053 15.168 1.00 80.38 133 LEU A N 1
ATOM 1067 C CA . LEU A 1 133 ? -4.636 9.278 15.806 1.00 80.38 133 LEU A CA 1
ATOM 1068 C C . LEU A 1 133 ? -5.730 9.985 16.623 1.00 80.38 133 LEU A C 1
ATOM 1070 O O . LEU A 1 133 ? -5.476 10.422 17.747 1.00 80.38 133 LEU A O 1
ATOM 1074 N N . CYS A 1 134 ? -6.945 10.105 16.081 1.00 80.56 134 CYS A N 1
ATOM 1075 C CA . CYS A 1 134 ? -8.067 10.703 16.808 1.00 80.56 134 CYS A CA 1
ATOM 1076 C C . CYS A 1 134 ? -8.453 9.859 18.031 1.00 80.56 134 CYS A C 1
ATOM 1078 O O . CYS A 1 134 ? -8.794 10.421 19.073 1.00 80.56 134 CYS A O 1
ATOM 1080 N N . PHE A 1 135 ? -8.374 8.532 17.919 1.00 77.81 135 PHE A N 1
ATOM 1081 C CA . PHE A 1 135 ? -8.650 7.601 19.008 1.00 77.81 135 PHE A CA 1
ATOM 1082 C C . PHE A 1 135 ? -7.621 7.726 20.136 1.00 77.81 135 PHE A C 1
ATOM 1084 O O . PHE A 1 135 ? -8.002 7.869 21.299 1.00 77.81 135 PHE A O 1
ATOM 1091 N N . TRP A 1 136 ? -6.329 7.788 19.806 1.00 79.69 136 TRP A N 1
ATOM 1092 C CA . TRP A 1 136 ? -5.270 8.039 20.789 1.00 79.69 136 TRP A CA 1
ATOM 1093 C C . TRP A 1 136 ? -5.433 9.390 21.489 1.00 79.69 136 TRP A C 1
ATOM 1095 O O . TRP A 1 136 ? -5.319 9.465 22.712 1.00 79.69 136 TRP A O 1
ATOM 1105 N N . LEU A 1 137 ? -5.755 10.451 20.743 1.00 80.44 137 LEU A N 1
ATOM 1106 C CA . LEU A 1 137 ? -6.017 11.771 21.326 1.00 80.44 137 LEU A CA 1
ATOM 1107 C C . LEU A 1 137 ? -7.214 11.756 22.282 1.00 80.44 137 LEU A C 1
ATOM 1109 O O . LEU A 1 137 ? -7.172 12.405 23.326 1.00 80.44 137 LEU A O 1
ATOM 1113 N N . PHE A 1 138 ? -8.269 11.016 21.942 1.00 78.50 138 PHE A N 1
ATOM 1114 C CA . PHE A 1 138 ? -9.412 10.830 22.829 1.00 78.50 138 PHE A CA 1
ATOM 1115 C C . PHE A 1 138 ? -9.024 10.083 24.105 1.00 78.50 138 PHE A C 1
ATOM 1117 O O . PHE A 1 138 ? -9.365 10.551 25.188 1.00 78.50 138 PHE A O 1
ATOM 1124 N N . MET A 1 139 ? -8.273 8.983 23.994 1.00 77.25 139 MET A N 1
ATOM 1125 C CA . MET A 1 139 ? -7.805 8.235 25.162 1.00 77.25 139 MET A CA 1
ATOM 1126 C C . MET A 1 139 ? -6.950 9.094 26.096 1.00 77.25 139 MET A C 1
ATOM 1128 O O . MET A 1 139 ? -7.154 9.055 27.304 1.00 77.25 139 MET A O 1
ATOM 1132 N N . ILE A 1 140 ? -6.026 9.896 25.559 1.00 80.12 140 ILE A N 1
ATOM 1133 C CA . ILE A 1 140 ? -5.174 10.778 26.373 1.00 80.12 140 ILE A CA 1
ATOM 1134 C C . ILE A 1 140 ? -6.028 11.799 27.136 1.00 80.12 140 ILE A C 1
ATOM 1136 O O . ILE A 1 140 ? -5.847 11.975 28.339 1.00 80.12 140 ILE A O 1
ATOM 1140 N N . LYS A 1 141 ? -7.001 12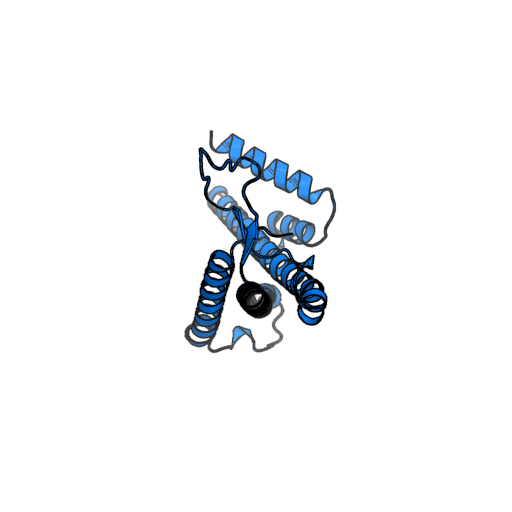.425 26.462 1.00 75.50 141 LYS A N 1
ATOM 1141 C CA . LYS A 1 141 ? -7.921 13.376 27.103 1.00 75.50 141 LYS A CA 1
ATOM 1142 C C . LYS A 1 141 ? -8.809 12.713 28.146 1.00 75.50 141 LYS A C 1
ATOM 1144 O O . LYS A 1 141 ? -9.077 13.311 29.179 1.00 75.50 141 LYS A O 1
ATOM 1149 N N . GLU A 1 142 ? -9.265 11.489 27.892 1.00 74.50 142 GLU A N 1
ATOM 1150 C CA . GLU A 1 142 ? -10.043 10.735 28.870 1.00 74.50 142 GLU A CA 1
ATOM 1151 C C . GLU A 1 142 ? -9.193 10.407 30.103 1.00 74.50 142 GLU A C 1
ATOM 1153 O O . GLU A 1 142 ? -9.654 10.623 31.220 1.00 74.50 142 GLU A O 1
ATOM 1158 N N . GLN A 1 143 ? -7.938 9.977 29.934 1.00 71.12 143 GLN A N 1
ATOM 1159 C CA . GLN A 1 143 ? -7.025 9.727 31.055 1.00 71.12 143 GLN A CA 1
ATOM 1160 C C . GLN A 1 143 ? -6.775 10.980 31.911 1.00 71.12 143 GLN A C 1
ATOM 1162 O O . GLN A 1 143 ? -6.696 10.863 33.133 1.00 71.12 143 GLN A O 1
ATOM 1167 N N . GLU A 1 144 ? -6.694 12.160 31.295 1.00 67.00 144 GLU A N 1
ATOM 1168 C CA . GLU A 1 144 ? -6.563 13.447 31.993 1.00 67.00 144 GLU A CA 1
ATOM 1169 C C . GLU A 1 144 ? -7.858 13.836 32.741 1.00 67.00 144 GLU A C 1
ATOM 1171 O O . GLU A 1 144 ? -7.813 14.231 33.907 1.00 67.00 144 GLU A O 1
ATOM 1176 N N . ASP A 1 145 ? -9.025 13.628 32.120 1.00 62.22 145 ASP A N 1
ATOM 1177 C CA . ASP A 1 145 ? -10.348 13.937 32.691 1.00 62.22 145 ASP A CA 1
ATOM 1178 C C . ASP A 1 145 ? -10.844 12.905 33.731 1.00 62.22 145 ASP A C 1
ATOM 1180 O O . ASP A 1 145 ? -11.774 13.194 34.490 1.00 62.22 145 ASP A O 1
ATOM 1184 N N . THR A 1 146 ? -10.255 11.702 33.818 1.00 54.28 146 THR A N 1
ATOM 1185 C CA . THR A 1 146 ? -10.703 10.621 34.735 1.00 54.28 146 THR A CA 1
ATOM 1186 C C . THR A 1 146 ? -10.500 10.964 36.223 1.00 54.28 146 THR A C 1
ATOM 1188 O O . THR A 1 146 ? -11.027 10.278 37.100 1.00 54.28 146 THR A O 1
ATOM 1191 N N . GLY A 1 147 ? -9.864 12.097 36.546 1.00 52.31 147 GLY A N 1
ATOM 1192 C CA . GLY A 1 147 ? -9.999 12.724 37.866 1.00 52.31 147 GLY A CA 1
ATOM 1193 C C . GLY A 1 147 ? -11.453 13.082 38.233 1.00 52.31 147 GLY A C 1
ATOM 1194 O O . GLY A 1 147 ? -11.755 13.257 39.414 1.00 52.31 147 GLY A O 1
ATOM 1195 N N . HIS A 1 148 ? -12.368 13.173 37.258 1.00 49.78 148 HIS A N 1
ATOM 1196 C CA . HIS A 1 148 ? -13.783 13.543 37.409 1.00 49.78 148 HIS A CA 1
ATOM 1197 C C . HIS A 1 148 ? -14.739 12.533 36.722 1.00 49.78 148 HIS A C 1
ATOM 1199 O O . HIS A 1 148 ? -15.619 12.901 35.953 1.00 49.78 148 HIS A O 1
ATOM 1205 N N . GLY A 1 149 ? -14.600 11.236 37.019 1.00 50.38 149 GLY A N 1
ATOM 1206 C CA . GLY A 1 149 ? -15.733 10.302 37.192 1.00 50.38 149 GLY A CA 1
ATOM 1207 C C . GLY A 1 149 ? -16.769 10.082 36.068 1.00 50.38 149 GLY A C 1
ATOM 1208 O O . GLY A 1 149 ? -17.877 9.648 36.385 1.00 50.38 149 GLY A O 1
ATOM 1209 N N . GLY A 1 150 ? -16.470 10.330 34.788 1.00 55.34 150 GLY A N 1
ATOM 1210 C CA . GLY A 1 150 ? -17.420 10.077 33.693 1.00 55.34 150 GLY A CA 1
ATOM 1211 C C . GLY A 1 150 ? -16.775 9.515 32.426 1.00 55.34 150 GLY A C 1
ATOM 1212 O O . GLY A 1 150 ? -16.041 10.224 31.748 1.00 55.34 150 GLY A O 1
ATOM 1213 N N . ILE A 1 151 ? -17.112 8.270 32.066 1.00 58.59 151 ILE A N 1
ATOM 1214 C CA . ILE A 1 151 ? -16.715 7.638 30.794 1.00 58.59 151 ILE A CA 1
ATOM 1215 C C . ILE A 1 151 ? -17.430 8.371 29.649 1.00 58.59 151 ILE A C 1
ATOM 1217 O O . ILE A 1 151 ? -18.664 8.327 29.548 1.00 58.59 151 ILE A O 1
ATOM 1221 N N . ARG A 1 152 ? -16.684 9.072 28.787 1.00 64.38 152 ARG A N 1
ATOM 1222 C CA . ARG A 1 152 ? -17.262 9.810 27.650 1.00 64.38 152 ARG A CA 1
ATOM 1223 C C . ARG A 1 152 ? -17.473 8.851 26.467 1.00 64.38 152 ARG A C 1
ATOM 1225 O O . ARG A 1 152 ? -16.546 8.153 26.077 1.00 64.38 152 ARG A O 1
ATOM 1232 N N . PRO A 1 153 ? -18.654 8.803 25.827 1.00 69.88 153 PRO A N 1
ATOM 1233 C CA . PRO A 1 153 ? -18.854 7.932 24.669 1.00 69.88 153 PRO A CA 1
ATOM 1234 C C . PRO A 1 153 ? -18.122 8.474 23.426 1.00 69.88 153 PRO A C 1
ATOM 1236 O O . PRO A 1 153 ? -18.499 9.531 22.917 1.00 69.88 153 PRO A O 1
ATOM 1239 N N . TRP A 1 154 ? -17.151 7.713 22.895 1.00 67.88 154 TRP A N 1
ATOM 1240 C CA . TRP A 1 154 ? -16.352 8.011 21.683 1.00 67.88 154 TRP A CA 1
ATOM 1241 C C . TRP A 1 154 ? -17.170 8.601 20.523 1.00 67.88 154 TRP A C 1
ATOM 1243 O O . TRP A 1 154 ? -16.815 9.631 19.955 1.00 67.88 154 TRP A O 1
ATOM 1253 N N . PHE A 1 155 ? -18.329 8.006 20.220 1.00 65.31 155 PHE A N 1
ATOM 1254 C CA . PHE A 1 155 ? -19.197 8.426 19.112 1.00 65.31 155 PHE A CA 1
ATOM 1255 C C . PHE A 1 155 ? -19.810 9.829 19.266 1.00 65.31 155 PHE A C 1
ATOM 1257 O O . PHE A 1 155 ? -20.357 10.370 18.304 1.00 65.31 155 PHE A O 1
ATOM 1264 N N . LYS A 1 156 ? -19.754 10.433 20.460 1.00 66.44 156 LYS A N 1
ATOM 1265 C CA . LYS A 1 156 ? -20.196 11.818 20.702 1.00 66.44 156 LYS A CA 1
ATOM 1266 C C . LYS A 1 156 ? -19.030 12.802 20.849 1.00 66.44 156 LYS A C 1
ATOM 1268 O O . LYS A 1 156 ? -19.285 14.005 20.945 1.00 66.44 156 LYS A O 1
ATOM 1273 N N . SER A 1 157 ? -17.791 12.316 20.851 1.00 70.62 157 SER A N 1
ATOM 1274 C CA . SER A 1 157 ? -16.588 13.110 21.092 1.00 70.62 157 SER A CA 1
ATOM 1275 C C . SER A 1 157 ? -16.253 14.037 19.917 1.00 70.62 157 SER A C 1
ATOM 1277 O O . SER A 1 157 ? -16.643 13.804 18.767 1.00 70.62 157 SER A O 1
ATOM 1279 N N . PHE A 1 158 ? -15.542 15.129 20.206 1.00 71.44 158 PHE A N 1
ATOM 1280 C CA . PHE A 1 158 ? -15.112 16.092 19.188 1.00 71.44 158 PHE A 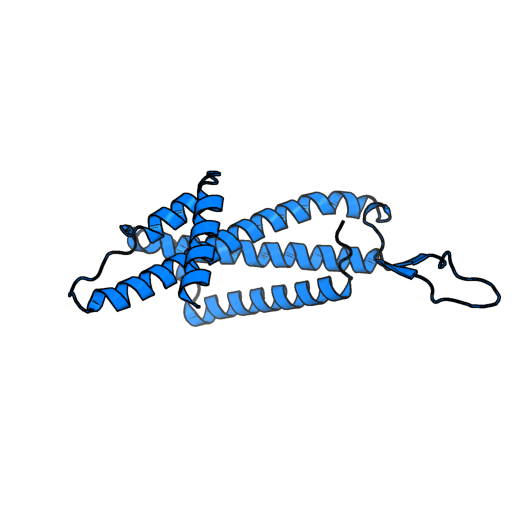CA 1
ATOM 1281 C C . PHE A 1 158 ? -14.121 15.457 18.205 1.00 71.44 158 PHE A C 1
ATOM 1283 O O . PHE A 1 158 ? -14.153 15.746 17.014 1.00 71.44 158 PHE A O 1
ATOM 1290 N N . GLU A 1 159 ? -13.310 14.528 18.695 1.00 71.88 159 GLU A N 1
ATOM 1291 C CA . GLU A 1 159 ? -12.315 13.753 17.959 1.00 71.88 159 GLU A CA 1
ATOM 1292 C C . GLU A 1 159 ? -12.974 12.906 16.858 1.00 71.88 159 GLU A C 1
ATOM 1294 O O . GLU A 1 159 ? -12.522 12.917 15.716 1.00 71.88 159 GLU A O 1
ATOM 1299 N N . TYR A 1 160 ? -14.116 12.274 17.149 1.00 68.62 160 TYR A N 1
ATOM 1300 C CA . TYR A 1 160 ? -14.901 11.536 16.153 1.00 68.62 160 TYR A CA 1
ATOM 1301 C C . TYR A 1 160 ? -15.480 12.457 15.065 1.00 68.62 160 TYR A C 1
ATOM 1303 O O . TYR A 1 160 ? -15.500 12.112 13.880 1.00 68.62 160 TYR A O 1
ATOM 1311 N N . LYS A 1 161 ? -15.920 13.667 15.442 1.00 73.19 161 LYS A N 1
ATOM 1312 C CA . LYS A 1 161 ? -16.385 14.681 14.480 1.00 73.19 161 LYS A CA 1
ATOM 1313 C C . LYS A 1 161 ? -15.236 15.214 13.626 1.00 73.19 161 LYS A C 1
ATOM 1315 O O . LYS A 1 161 ? -15.431 15.423 12.433 1.00 73.19 161 LYS A O 1
ATOM 1320 N N . LEU A 1 162 ? -14.052 15.403 14.211 1.00 73.25 162 LEU A N 1
ATOM 1321 C CA . LEU A 1 162 ? -12.841 15.814 13.501 1.00 73.25 162 LEU A CA 1
ATOM 1322 C C . LEU A 1 162 ? -12.424 14.758 12.472 1.00 73.25 162 LEU A C 1
ATOM 1324 O O . LEU A 1 162 ? -12.133 15.113 11.332 1.00 73.25 162 LEU A O 1
ATOM 1328 N N . TRP A 1 163 ? -12.478 13.478 12.841 1.00 73.12 163 TRP A N 1
ATOM 1329 C CA . TRP A 1 163 ? -12.256 12.365 11.921 1.00 73.12 163 TRP A CA 1
ATOM 1330 C C . TRP A 1 163 ? -13.268 12.358 10.762 1.00 73.12 163 TRP A C 1
ATOM 1332 O O . TRP A 1 163 ? -12.860 12.361 9.600 1.00 73.12 163 TRP A O 1
ATOM 1342 N N . CYS A 1 164 ? -14.574 12.467 11.047 1.00 70.69 164 CYS A N 1
ATOM 1343 C CA . CYS A 1 164 ? -15.610 12.567 10.006 1.00 70.69 164 CYS A CA 1
ATOM 1344 C C . CYS A 1 164 ? -15.388 13.778 9.078 1.00 70.69 164 CYS A C 1
ATOM 1346 O O . CYS A 1 164 ? -15.506 13.655 7.859 1.00 70.69 164 CYS A O 1
ATOM 1348 N N . CYS A 1 165 ? -15.015 14.934 9.638 1.00 70.38 165 CYS A N 1
ATOM 1349 C CA . CYS A 1 165 ? -14.653 16.127 8.871 1.00 70.38 165 CYS A CA 1
ATOM 1350 C C . CYS A 1 165 ? -13.383 15.931 8.030 1.00 70.38 165 CYS A C 1
ATOM 1352 O O . CYS A 1 165 ? -13.262 16.530 6.965 1.00 70.38 165 CYS A O 1
ATOM 1354 N N . GLY A 1 166 ? -12.432 15.117 8.490 1.00 66.50 166 GLY A N 1
ATOM 1355 C CA . GLY A 1 166 ? -11.243 14.739 7.729 1.00 66.50 166 GLY A CA 1
ATOM 1356 C C . GLY A 1 166 ? -11.571 13.859 6.521 1.00 66.50 166 GLY A C 1
ATOM 1357 O O . GLY A 1 166 ? -10.956 14.021 5.471 1.00 66.50 166 GLY A O 1
ATOM 1358 N N . MET A 1 167 ? -12.583 12.992 6.632 1.00 64.62 167 MET A N 1
ATOM 1359 C CA . MET A 1 167 ? -13.081 12.183 5.510 1.00 64.62 167 MET A CA 1
ATOM 1360 C C . MET A 1 167 ? -13.780 13.038 4.443 1.00 64.62 167 MET A C 1
ATOM 1362 O O . MET A 1 167 ? -13.625 12.806 3.243 1.00 64.62 167 MET A O 1
ATOM 1366 N N . SER A 1 168 ? -14.549 14.044 4.860 1.00 61.16 168 SER A N 1
ATOM 1367 C CA . SER A 1 168 ? -15.163 15.017 3.957 1.00 61.16 168 SER A CA 1
ATOM 1368 C C . SER A 1 168 ? -14.155 16.120 3.634 1.00 61.16 168 SER A C 1
ATOM 1370 O O . SER A 1 168 ? -14.082 17.094 4.373 1.00 61.16 168 SER A O 1
ATOM 1372 N N . ASN A 1 169 ? -13.370 15.975 2.560 1.00 55.38 169 ASN A N 1
ATOM 1373 C CA . ASN A 1 169 ? -12.374 16.945 2.064 1.00 55.38 169 ASN A CA 1
ATOM 1374 C C . ASN A 1 169 ? -12.884 18.403 2.004 1.00 55.38 169 ASN A C 1
ATOM 1376 O O . ASN A 1 169 ? -13.197 18.938 0.941 1.00 55.38 169 ASN A O 1
ATOM 1380 N N . THR A 1 170 ? -12.941 19.077 3.146 1.00 48.69 170 THR A N 1
ATOM 1381 C CA . THR A 1 170 ? -13.293 20.485 3.259 1.00 48.69 170 THR A CA 1
ATOM 1382 C C . THR A 1 170 ? -11.966 21.216 3.402 1.00 48.69 170 THR A C 1
ATOM 1384 O O . THR A 1 170 ? -11.220 20.898 4.318 1.00 48.69 170 THR A O 1
ATOM 1387 N N . PRO A 1 171 ? -11.617 22.212 2.578 1.00 53.62 171 PRO A N 1
ATOM 1388 C CA . PRO A 1 171 ? -10.314 22.890 2.662 1.00 53.62 171 PRO A CA 1
ATOM 1389 C C . PRO A 1 171 ? -10.014 23.563 4.024 1.00 53.62 171 PRO A C 1
ATOM 1391 O O . PRO A 1 171 ? -8.887 23.987 4.277 1.00 53.62 171 PRO A O 1
ATOM 1394 N N . ALA A 1 172 ? -10.993 23.630 4.931 1.00 48.62 172 ALA A N 1
ATOM 1395 C CA . ALA A 1 172 ? -10.817 24.021 6.327 1.00 48.62 172 ALA A CA 1
ATOM 1396 C C . ALA A 1 172 ? -10.102 22.959 7.197 1.00 48.62 172 ALA A C 1
ATOM 1398 O O . ALA A 1 172 ? -9.438 23.327 8.168 1.00 48.62 172 ALA A O 1
ATOM 1399 N N . SER A 1 173 ? -10.177 21.664 6.861 1.00 52.41 173 SER A N 1
ATOM 1400 C CA . SER A 1 173 ? -9.621 20.576 7.683 1.00 52.41 173 SER A CA 1
ATOM 1401 C C . SER A 1 173 ? -8.097 20.459 7.588 1.00 52.41 173 SER A C 1
ATOM 1403 O O . SER A 1 173 ? -7.457 20.182 8.598 1.00 52.41 173 SER A O 1
ATOM 1405 N N . LEU A 1 174 ? -7.482 20.795 6.446 1.00 48.84 174 LEU A N 1
ATOM 1406 C CA . LEU A 1 174 ? -6.016 20.868 6.325 1.00 48.84 174 LEU A CA 1
ATOM 1407 C C . LEU A 1 174 ? -5.431 22.019 7.164 1.00 48.84 174 LEU A C 1
ATOM 1409 O O . LEU A 1 174 ? -4.366 21.878 7.759 1.00 48.84 174 LEU A O 1
ATOM 1413 N N . ARG A 1 175 ? -6.154 23.146 7.267 1.00 43.94 175 ARG A N 1
ATOM 1414 C CA . ARG A 1 175 ? -5.752 24.278 8.120 1.00 43.94 175 ARG A CA 1
ATOM 1415 C C . ARG A 1 175 ? -5.864 23.930 9.604 1.00 43.94 175 ARG A C 1
ATOM 1417 O O . ARG A 1 175 ? -4.950 24.243 10.352 1.00 43.94 175 ARG A O 1
ATOM 1424 N N . LEU A 1 176 ? -6.924 23.239 10.024 1.00 50.44 176 LEU A N 1
ATOM 1425 C CA . LEU A 1 176 ? -7.095 22.801 11.416 1.00 50.44 176 LEU A CA 1
ATOM 1426 C C . LEU A 1 176 ? -6.129 21.677 11.815 1.00 50.44 176 LEU A C 1
ATOM 1428 O O . LEU A 1 176 ? -5.620 21.700 12.931 1.00 50.44 176 LEU A O 1
ATOM 1432 N N . ALA A 1 177 ? -5.816 20.743 10.912 1.00 50.50 177 ALA A N 1
ATOM 1433 C CA . ALA A 1 177 ? -4.824 19.695 11.159 1.00 50.50 177 ALA A CA 1
ATOM 1434 C C . ALA A 1 177 ? -3.400 20.266 11.283 1.00 50.50 177 ALA A C 1
ATOM 1436 O O . ALA A 1 177 ? -2.664 19.886 12.190 1.00 50.50 177 ALA A O 1
ATOM 1437 N N . LEU A 1 178 ? -3.031 21.239 10.440 1.00 50.75 178 LEU A N 1
ATOM 1438 C CA . LEU A 1 178 ? -1.753 21.951 10.563 1.00 50.75 178 LEU A CA 1
ATOM 1439 C C . LEU A 1 178 ? -1.684 22.807 11.835 1.00 50.75 178 LEU A C 1
ATOM 1441 O O . LEU A 1 178 ? -0.646 22.824 12.491 1.00 50.75 178 LEU A O 1
ATOM 1445 N N . ILE A 1 179 ? -2.780 23.465 12.231 1.00 51.97 179 ILE A N 1
ATOM 1446 C CA . ILE A 1 179 ? -2.856 24.201 13.505 1.00 51.97 179 ILE A CA 1
ATOM 1447 C C . ILE A 1 179 ? -2.746 23.235 14.694 1.00 51.97 179 ILE A C 1
ATOM 1449 O O . ILE A 1 179 ? -2.013 23.521 15.634 1.00 51.97 179 ILE A O 1
ATOM 1453 N N . GLY A 1 180 ? -3.390 22.065 14.634 1.00 49.16 180 GLY A N 1
ATOM 1454 C CA . GLY A 1 180 ? -3.290 21.024 15.661 1.00 49.16 180 GLY A CA 1
ATOM 1455 C C . GLY A 1 180 ? -1.869 20.474 15.816 1.00 49.16 180 GLY A C 1
ATOM 1456 O O . GLY A 1 180 ? -1.369 20.383 16.932 1.00 49.16 180 GLY A O 1
ATOM 1457 N N . ILE A 1 181 ? -1.179 20.201 14.705 1.00 51.69 181 ILE A N 1
ATOM 1458 C CA . ILE A 1 181 ? 0.235 19.782 14.706 1.00 51.69 181 ILE A CA 1
ATOM 1459 C C . ILE A 1 181 ? 1.146 20.899 15.246 1.00 51.69 181 ILE A C 1
ATOM 1461 O O . ILE A 1 181 ? 2.077 20.623 15.997 1.00 51.69 181 ILE A O 1
ATOM 1465 N N . THR A 1 182 ? 0.853 22.164 14.928 1.00 43.25 182 THR A N 1
ATOM 1466 C CA . THR A 1 182 ? 1.611 23.324 15.436 1.00 43.25 182 THR A CA 1
ATOM 1467 C C . THR A 1 182 ? 1.409 23.522 16.943 1.00 43.25 182 THR A C 1
ATOM 1469 O O . THR A 1 182 ? 2.366 23.807 17.654 1.00 43.25 182 THR A O 1
ATOM 1472 N N . ILE A 1 183 ? 0.194 23.311 17.459 1.00 45.31 183 ILE A N 1
ATOM 1473 C CA . ILE A 1 183 ? -0.103 23.375 18.899 1.00 45.31 183 ILE A CA 1
ATOM 1474 C C . ILE A 1 183 ? 0.608 22.242 19.651 1.00 45.31 183 ILE A C 1
ATOM 1476 O O . ILE A 1 183 ? 1.177 22.487 20.710 1.00 45.31 183 ILE A O 1
ATOM 1480 N N . ILE A 1 184 ? 0.651 21.033 19.083 1.00 45.81 184 ILE A N 1
ATOM 1481 C CA . ILE A 1 184 ? 1.384 19.895 19.662 1.00 45.81 184 ILE A CA 1
ATOM 1482 C C . ILE A 1 184 ? 2.898 20.165 19.680 1.00 45.81 184 ILE A C 1
ATOM 1484 O O . ILE A 1 184 ? 3.547 19.903 20.686 1.00 45.81 184 ILE A O 1
ATOM 1488 N N . LEU A 1 185 ? 3.462 20.752 18.620 1.00 41.25 185 LEU A N 1
ATOM 1489 C CA . LEU A 1 185 ? 4.878 21.147 18.588 1.00 41.25 185 LEU A CA 1
ATOM 1490 C C . LEU A 1 185 ? 5.209 22.287 19.568 1.00 41.25 185 LEU A C 1
ATOM 1492 O O . LEU A 1 185 ? 6.312 22.309 20.104 1.00 41.25 185 LEU A O 1
ATOM 1496 N N . CYS A 1 186 ? 4.267 23.195 19.842 1.00 39.38 186 CYS A N 1
ATOM 1497 C CA . CYS A 1 186 ? 4.423 24.246 20.855 1.00 39.38 186 CYS A CA 1
ATOM 1498 C C . CYS A 1 186 ? 4.235 23.757 22.300 1.00 39.38 186 CYS A C 1
ATOM 1500 O O . CYS A 1 186 ? 4.695 24.433 23.208 1.00 39.38 186 CYS A O 1
ATOM 1502 N N . LEU A 1 187 ? 3.555 22.629 22.524 1.00 37.09 187 LEU A N 1
ATOM 1503 C CA . LEU A 1 187 ? 3.350 22.034 23.855 1.00 37.09 187 LEU A CA 1
ATOM 1504 C C . LEU A 1 187 ? 4.461 21.053 24.262 1.00 37.09 187 LEU A C 1
ATOM 1506 O O . LEU A 1 187 ? 4.519 20.643 25.417 1.00 37.09 187 LEU A O 1
ATOM 1510 N N . ILE A 1 188 ? 5.325 20.663 23.320 1.00 43.12 188 ILE A N 1
ATOM 1511 C CA . ILE A 1 188 ? 6.461 19.749 23.541 1.00 43.12 188 ILE A CA 1
ATOM 1512 C C . ILE A 1 188 ? 7.773 20.521 23.818 1.00 43.12 188 ILE A C 1
ATOM 1514 O O . ILE A 1 188 ? 8.806 19.908 24.085 1.00 43.12 188 ILE A O 1
ATOM 1518 N N . HIS A 1 189 ? 7.737 21.856 23.816 1.00 36.06 189 HIS A N 1
ATOM 1519 C CA . HIS A 1 189 ? 8.872 22.730 24.119 1.00 36.06 189 HIS A CA 1
ATOM 1520 C C . HIS A 1 189 ? 8.571 23.660 25.294 1.00 36.06 189 HIS A C 1
ATOM 1522 O O . HIS A 1 189 ? 9.552 24.038 25.977 1.00 36.06 189 HIS A O 1
#

Secondary structure (DSSP, 8-state):
-----HHHHHHHHHHHHHHHHHHHHHIIIIITTGGGS----GGGHHHHHHHHHHHHHHHHHHHHHHHHHHHHHHH-EEEEPPTT-BTTB-PPPEEEEPPGGGS-HHHHHHHHHHHHHHHHHHHHHHHHHHHHHHHHHHHHHHHHHGGG-----GGGSHHHHHHHHHHTT-HHHHHHHHHHHHHHHHH--

pLDDT: mean 75.35, std 14.79, range [36.06, 94.06]

Foldseek 3Di:
DDLDALVNLVVQLVVLVVVVVVLVVCCCVPVVCVLVDDDPDPVSPVVNLLNVLCVQLSVLSNVLSVLVSVQQVVQDWDWAQDPPADPVHGDDIDITRDDLVSGPPVSNVVVVVSVVSNVSSVLSVVLSVLLVVLVVVVVVVCVVCVVPPDDDDPCPDVSVVLSVVVNVPDVVNVVVVVVVVVVVVVVVD

Radius of gyration: 23.36 Å; chains: 1; bounding box: 69×41×63 Å

Sequence (189 aa):
MSIISPQAMLLWATLSSTLLLFLVQHLYRYDRFQCLKWRGSSDGGFKRFMTYSYIISVPLIVTYSVAMAVMKYQAGYISFSNPDSTPSRPLPRIVVPAPTSTWPESHQKLVFPLYVIFAVAWALEIVSHLEELCFWLFMIKEQEDTGHGGIRPWFKSFEYKLWCCGMSNTPASLRLALIGITIILCLIH

Organism: NCBI:txid456999